Protein AF-A0A0D3QUM5-F1 (afdb_monomer_lite)

Radius of gyration: 21.59 Å; chains: 1; bounding box: 62×50×54 Å

Organism: Escherichia coli (NCBI:txid562)

Structure (mmCIF, N/CA/C/O backbone):
data_AF-A0A0D3QUM5-F1
#
_entry.id   AF-A0A0D3QUM5-F1
#
loop_
_atom_site.group_PDB
_atom_site.id
_atom_site.type_symbol
_atom_site.label_atom_id
_atom_site.label_alt_id
_atom_site.label_comp_id
_atom_site.label_asym_id
_atom_site.label_entity_id
_atom_site.label_seq_id
_atom_site.pdbx_PDB_ins_code
_atom_site.Cartn_x
_atom_site.Cartn_y
_atom_site.Cartn_z
_atom_site.occupancy
_atom_site.B_iso_or_equiv
_atom_site.auth_seq_id
_atom_site.auth_comp_id
_atom_site.auth_asym_id
_atom_site.auth_atom_id
_atom_site.pdbx_PDB_model_num
ATOM 1 N N . MET A 1 1 ? -16.267 -8.768 14.880 1.00 65.81 1 MET A N 1
ATOM 2 C CA . MET A 1 1 ? -15.631 -7.964 13.814 1.00 65.81 1 MET A CA 1
ATOM 3 C C . MET A 1 1 ? -14.414 -7.191 14.318 1.00 65.81 1 MET A C 1
ATOM 5 O O . MET A 1 1 ? -13.322 -7.645 14.028 1.00 65.81 1 MET A O 1
ATOM 9 N N . LEU A 1 2 ? -14.545 -6.128 15.133 1.00 63.00 2 LEU A N 1
ATOM 10 C CA . LEU A 1 2 ? -13.384 -5.372 15.668 1.00 63.00 2 LEU A CA 1
ATOM 11 C C . LEU A 1 2 ? -12.350 -6.259 16.388 1.00 63.00 2 LEU A C 1
ATOM 13 O O . LEU A 1 2 ? -11.157 -6.133 16.141 1.00 63.00 2 LEU A O 1
ATOM 17 N N . ILE A 1 3 ? -12.819 -7.199 17.215 1.00 65.69 3 ILE A N 1
ATOM 18 C CA . ILE A 1 3 ? -11.967 -8.170 17.924 1.00 65.69 3 ILE A CA 1
ATOM 19 C C . ILE A 1 3 ? -11.233 -9.095 16.940 1.00 65.69 3 ILE A C 1
ATOM 21 O O . ILE A 1 3 ? -10.047 -9.349 17.099 1.00 65.69 3 ILE A O 1
ATOM 25 N N . SER A 1 4 ? -11.917 -9.550 15.889 1.00 72.31 4 SER A N 1
ATOM 26 C CA . SER A 1 4 ? -11.343 -10.419 14.855 1.00 72.31 4 SER A CA 1
ATOM 27 C C . SER A 1 4 ? -10.245 -9.702 14.060 1.00 72.31 4 SER A C 1
ATOM 29 O O . SER A 1 4 ? -9.203 -10.284 13.796 1.00 72.31 4 SER A O 1
ATOM 31 N N . CYS A 1 5 ? -10.444 -8.421 13.734 1.00 77.44 5 CYS A N 1
ATOM 32 C CA . CYS A 1 5 ? -9.448 -7.612 13.018 1.00 77.44 5 CYS A CA 1
ATOM 33 C C . CYS A 1 5 ? -8.205 -7.392 13.867 1.00 77.44 5 CYS A C 1
ATOM 35 O O . CYS A 1 5 ? -7.093 -7.572 13.393 1.00 77.44 5 CYS A O 1
ATOM 37 N N . PHE A 1 6 ? -8.420 -7.039 15.133 1.00 82.94 6 PHE A N 1
ATOM 38 C CA . PHE A 1 6 ? -7.356 -6.856 16.106 1.00 82.94 6 PHE A CA 1
ATOM 39 C C . PHE A 1 6 ? -6.527 -8.134 16.286 1.00 82.94 6 PHE A C 1
ATOM 41 O O . PHE A 1 6 ? -5.301 -8.089 16.256 1.00 82.94 6 PHE A O 1
ATOM 48 N N . PHE A 1 7 ? -7.195 -9.284 16.396 1.00 86.75 7 PHE A N 1
ATOM 49 C CA . PHE A 1 7 ? -6.537 -10.583 16.485 1.00 86.75 7 PHE A CA 1
ATOM 50 C C . PHE A 1 7 ? -5.691 -10.894 15.242 1.00 86.75 7 PHE A C 1
ATOM 52 O O . PHE A 1 7 ? -4.518 -11.240 15.375 1.00 86.75 7 PHE A O 1
ATOM 59 N N . PHE A 1 8 ? -6.238 -10.704 14.035 1.00 89.56 8 PHE A N 1
ATOM 60 C CA . PHE A 1 8 ? -5.475 -10.904 12.800 1.00 89.56 8 PHE A CA 1
ATOM 61 C C . PHE A 1 8 ? -4.305 -9.926 12.664 1.00 89.56 8 PHE A C 1
ATOM 63 O O . PHE A 1 8 ? -3.237 -10.339 12.223 1.00 89.56 8 PHE A O 1
ATOM 70 N N . GLN A 1 9 ? -4.459 -8.670 13.093 1.00 90.50 9 GLN A N 1
ATOM 71 C CA . GLN A 1 9 ? -3.373 -7.688 13.086 1.00 90.50 9 GLN A CA 1
ATOM 72 C C . GLN A 1 9 ? -2.218 -8.117 14.000 1.00 90.50 9 GLN A C 1
ATOM 74 O O . GLN A 1 9 ? -1.059 -8.001 13.605 1.00 90.50 9 GLN A O 1
ATOM 79 N N . ILE A 1 10 ? -2.520 -8.646 15.193 1.00 90.38 10 ILE A N 1
ATOM 80 C CA . ILE A 1 10 ? -1.506 -9.186 16.111 1.00 90.38 10 ILE A CA 1
ATOM 81 C C . ILE A 1 10 ? -0.786 -10.370 15.476 1.00 90.38 10 ILE A C 1
ATOM 83 O O . ILE A 1 10 ? 0.440 -10.368 15.409 1.00 90.38 10 ILE A O 1
ATOM 87 N N . LEU A 1 11 ? -1.533 -11.368 14.998 1.00 91.94 11 LEU A N 1
ATOM 88 C CA . LEU A 1 11 ? -0.938 -12.566 14.407 1.00 91.94 11 LEU A CA 1
ATOM 89 C C . LEU A 1 11 ? -0.070 -12.230 13.194 1.00 91.94 11 LEU A C 1
ATOM 91 O O . LEU A 1 11 ? 1.033 -12.755 13.062 1.00 91.94 11 LEU A O 1
ATOM 95 N N . PHE A 1 12 ? -0.533 -11.315 12.345 1.00 90.62 12 PHE A N 1
ATOM 96 C CA . PHE A 1 12 ? 0.229 -10.849 11.197 1.00 90.62 12 PHE A CA 1
ATOM 97 C C . PHE A 1 12 ? 1.487 -10.083 11.622 1.00 90.62 12 PHE A C 1
ATOM 99 O O . PHE A 1 12 ? 2.557 -10.295 11.055 1.00 90.62 12 PHE A O 1
ATOM 106 N N . ALA A 1 13 ? 1.408 -9.231 12.648 1.00 88.81 13 ALA A N 1
ATOM 107 C CA . ALA A 1 13 ? 2.580 -8.542 13.184 1.00 88.81 13 ALA A CA 1
ATOM 108 C C . ALA A 1 13 ? 3.623 -9.534 13.726 1.00 88.81 13 ALA A C 1
ATOM 110 O O . ALA A 1 13 ? 4.792 -9.437 13.363 1.00 88.81 13 ALA A O 1
ATOM 111 N N . VAL A 1 14 ? 3.198 -10.519 14.525 1.00 88.94 14 VAL A N 1
ATOM 112 C CA . VAL A 1 14 ? 4.075 -11.569 15.073 1.00 88.94 14 VAL A CA 1
ATOM 113 C C . VAL A 1 14 ? 4.695 -12.409 13.956 1.00 88.94 14 VAL A C 1
ATOM 115 O O . VAL A 1 14 ? 5.900 -12.656 13.974 1.00 88.94 14 VAL A O 1
ATOM 118 N N . PHE A 1 15 ? 3.906 -12.807 12.954 1.00 89.19 15 PHE A N 1
ATOM 119 C CA . PHE A 1 15 ? 4.403 -13.554 11.800 1.00 89.19 15 PHE A CA 1
ATOM 120 C C . PHE A 1 15 ? 5.504 -12.784 11.064 1.00 89.19 15 PHE A C 1
ATOM 122 O O . PHE A 1 15 ? 6.583 -13.324 10.843 1.00 89.19 15 PHE A O 1
ATOM 129 N N . ASN A 1 16 ? 5.279 -11.513 10.728 1.00 86.00 16 ASN A N 1
ATOM 130 C CA . ASN A 1 16 ? 6.274 -10.738 9.983 1.00 86.00 16 ASN A CA 1
ATOM 131 C C . ASN A 1 16 ? 7.527 -10.426 10.814 1.00 86.00 16 ASN A C 1
ATOM 133 O O . ASN A 1 16 ? 8.624 -10.446 10.271 1.00 86.00 16 ASN A O 1
ATOM 137 N N . ILE A 1 17 ? 7.389 -10.179 12.124 1.00 82.88 17 ILE A N 1
ATOM 138 C CA . ILE A 1 17 ? 8.545 -9.964 13.013 1.00 82.88 17 ILE A CA 1
ATOM 139 C C . ILE A 1 17 ? 9.383 -11.242 13.135 1.00 82.88 17 ILE A C 1
ATOM 141 O O . ILE A 1 17 ? 10.604 -11.177 13.070 1.00 82.88 17 ILE A O 1
ATOM 145 N N . SER A 1 18 ? 8.740 -12.402 13.296 1.00 82.00 18 SER A N 1
ATOM 146 C CA . SER A 1 18 ? 9.446 -13.680 13.472 1.00 82.00 18 SER A CA 1
ATOM 147 C C . SER A 1 18 ? 10.102 -14.198 12.193 1.00 82.00 18 SER A C 1
ATOM 149 O O . SER A 1 18 ? 11.139 -14.846 12.262 1.00 82.00 18 SER A O 1
ATOM 151 N N . THR A 1 19 ? 9.509 -13.925 11.031 1.00 80.25 19 THR A N 1
ATOM 152 C CA . THR A 1 19 ? 9.982 -14.457 9.742 1.00 80.25 19 THR A CA 1
ATOM 153 C C . THR A 1 19 ? 10.773 -13.456 8.906 1.00 80.25 19 THR A C 1
ATOM 155 O O . THR A 1 19 ? 11.306 -13.837 7.868 1.00 80.25 19 THR A O 1
ATOM 158 N N . GLY A 1 20 ? 10.774 -12.171 9.277 1.00 74.31 20 GLY A N 1
ATOM 159 C CA . GLY A 1 20 ? 11.289 -11.083 8.437 1.00 74.31 20 GLY A CA 1
ATOM 160 C C . GLY A 1 20 ? 10.492 -10.856 7.144 1.00 74.31 20 GLY A C 1
ATOM 161 O O . GLY A 1 20 ? 10.876 -10.032 6.319 1.00 74.31 20 GLY A O 1
ATOM 162 N N . SER A 1 21 ? 9.381 -11.575 6.937 1.00 79.12 21 SER A N 1
ATOM 163 C CA . SER A 1 21 ? 8.608 -11.502 5.695 1.00 79.12 21 SER A CA 1
ATOM 164 C C . SER A 1 21 ? 7.885 -10.160 5.554 1.00 79.12 21 SER A C 1
ATOM 166 O O . SER A 1 21 ? 7.537 -9.504 6.537 1.00 79.12 21 SER A O 1
ATOM 168 N N . ASN A 1 22 ? 7.641 -9.748 4.306 1.00 77.25 22 ASN A N 1
ATOM 169 C CA . ASN A 1 22 ? 7.010 -8.470 3.956 1.00 77.25 22 ASN A CA 1
ATOM 170 C C . ASN A 1 22 ? 7.742 -7.228 4.502 1.00 77.25 22 ASN A C 1
ATOM 172 O O . ASN A 1 22 ? 7.148 -6.147 4.549 1.00 77.25 22 ASN A O 1
ATOM 176 N N . ALA A 1 23 ? 9.006 -7.347 4.918 1.00 75.75 23 ALA A N 1
ATOM 177 C CA . ALA A 1 23 ? 9.832 -6.197 5.244 1.00 75.75 23 ALA A CA 1
ATOM 178 C C . ALA A 1 23 ? 10.276 -5.490 3.954 1.00 75.75 23 ALA A C 1
ATOM 180 O O . ALA A 1 23 ? 10.623 -6.117 2.953 1.00 75.75 23 ALA A O 1
ATOM 181 N N . ALA A 1 24 ? 10.228 -4.161 3.961 1.00 69.75 24 ALA A N 1
ATOM 182 C CA . ALA A 1 24 ? 10.612 -3.363 2.808 1.00 69.75 24 ALA A CA 1
ATOM 183 C C . ALA A 1 24 ? 12.098 -3.578 2.469 1.00 69.75 24 ALA A C 1
ATOM 185 O O . ALA A 1 24 ? 12.960 -3.415 3.336 1.00 69.75 24 ALA A O 1
ATOM 186 N N . GLY A 1 25 ? 12.382 -3.871 1.197 1.00 62.47 25 GLY A N 1
ATOM 187 C CA . GLY A 1 25 ? 13.743 -4.105 0.709 1.00 62.47 25 GLY A CA 1
ATOM 188 C C . GLY A 1 25 ? 14.329 -5.452 1.126 1.00 62.47 25 GLY A C 1
ATOM 189 O O . GLY A 1 25 ? 15.530 -5.533 1.316 1.00 62.47 25 GLY A O 1
ATOM 190 N N . THR A 1 26 ? 13.499 -6.478 1.332 1.00 62.91 26 THR A N 1
ATOM 191 C CA . THR A 1 26 ? 13.975 -7.838 1.615 1.00 62.91 26 THR A CA 1
ATOM 192 C C . THR A 1 26 ? 13.381 -8.823 0.618 1.00 62.91 26 THR A C 1
ATOM 194 O O . THR A 1 26 ? 12.179 -8.779 0.352 1.00 62.91 26 THR A O 1
ATOM 197 N N . ASP A 1 27 ? 14.213 -9.744 0.133 1.00 55.97 27 ASP A N 1
ATOM 198 C CA . ASP A 1 27 ? 13.791 -10.889 -0.685 1.00 55.97 27 ASP A CA 1
ATOM 199 C C . ASP A 1 27 ? 13.541 -12.146 0.164 1.00 55.97 27 ASP A C 1
ATOM 201 O O . ASP A 1 27 ? 13.319 -13.238 -0.362 1.00 55.97 27 ASP A O 1
ATOM 205 N N . PHE A 1 28 ? 13.550 -12.010 1.498 1.00 54.12 28 PHE A N 1
ATOM 206 C CA . PHE A 1 28 ? 13.280 -13.109 2.419 1.00 54.12 28 PHE A CA 1
ATOM 207 C C . PHE A 1 28 ? 11.848 -13.613 2.251 1.00 54.12 28 PHE A C 1
ATOM 209 O O . PHE A 1 28 ? 10.868 -13.047 2.742 1.00 54.12 28 PHE A O 1
ATOM 216 N N . GLN A 1 29 ? 11.746 -14.733 1.550 1.00 58.97 29 GLN A N 1
ATOM 217 C CA . GLN A 1 29 ? 10.508 -15.438 1.303 1.00 58.97 29 GLN A CA 1
ATOM 218 C C . GLN A 1 29 ? 10.493 -16.714 2.134 1.00 58.97 29 GLN A C 1
ATOM 220 O O . GLN A 1 29 ? 11.030 -17.742 1.731 1.00 58.97 29 GLN A O 1
ATOM 225 N N . THR A 1 30 ? 9.840 -16.674 3.297 1.00 60.31 30 THR A N 1
ATOM 226 C CA . THR A 1 30 ? 9.517 -17.923 3.993 1.00 60.31 30 THR A CA 1
ATOM 227 C C . THR A 1 30 ? 8.521 -18.729 3.154 1.00 60.31 30 THR A C 1
ATOM 229 O O . THR A 1 30 ? 7.548 -18.194 2.615 1.00 60.31 30 THR A O 1
ATOM 232 N N . GLY A 1 31 ? 8.791 -20.020 2.966 1.00 64.75 31 GLY A N 1
ATOM 233 C CA . GLY A 1 31 ? 7.850 -20.960 2.356 1.00 64.75 31 GLY A CA 1
ATOM 234 C C . GLY A 1 31 ? 6.813 -21.451 3.371 1.00 64.75 31 GLY A C 1
ATOM 235 O O . GLY A 1 31 ? 7.029 -21.367 4.578 1.00 64.75 31 GLY A O 1
ATOM 236 N N . GLY A 1 32 ? 5.689 -21.988 2.891 1.00 74.38 32 GLY A N 1
ATOM 237 C CA . GLY A 1 32 ? 4.752 -22.752 3.723 1.00 74.38 32 GLY A CA 1
ATOM 238 C C . GLY A 1 32 ? 3.304 -22.259 3.725 1.00 74.38 32 GLY A C 1
ATOM 239 O O . GLY A 1 32 ? 2.974 -21.156 3.289 1.00 74.38 32 GLY A O 1
ATOM 240 N N . VAL A 1 33 ? 2.425 -23.110 4.257 1.00 77.31 33 VAL A N 1
ATOM 241 C CA . VAL A 1 33 ? 0.961 -22.930 4.246 1.00 77.31 33 VAL A CA 1
ATOM 242 C C . VAL A 1 33 ? 0.522 -21.666 4.994 1.00 77.31 33 VAL A C 1
ATOM 244 O O . VAL A 1 33 ? -0.405 -20.982 4.569 1.00 77.31 33 VAL A O 1
ATOM 247 N N . ILE A 1 34 ? 1.225 -21.299 6.070 1.00 81.06 34 ILE A N 1
ATOM 248 C CA . ILE A 1 34 ? 0.913 -20.094 6.856 1.00 81.06 34 ILE A CA 1
ATOM 249 C C . ILE A 1 34 ? 1.092 -18.821 6.015 1.00 81.06 34 ILE A C 1
ATOM 251 O O . ILE A 1 34 ? 0.310 -17.884 6.152 1.00 81.06 34 ILE A O 1
ATOM 255 N N . ARG A 1 35 ? 2.061 -18.778 5.094 1.00 79.88 35 ARG A N 1
ATOM 256 C CA . ARG A 1 35 ? 2.229 -17.626 4.197 1.00 79.88 35 ARG A CA 1
ATOM 257 C C . ARG A 1 35 ? 1.070 -17.498 3.210 1.00 79.88 35 ARG A C 1
ATOM 259 O O . ARG A 1 35 ? 0.650 -16.379 2.932 1.00 79.88 35 ARG A O 1
ATOM 266 N N . LEU A 1 36 ? 0.530 -18.616 2.720 1.00 80.38 36 LEU A N 1
ATOM 267 C CA . LEU A 1 36 ? -0.642 -18.603 1.837 1.00 80.38 36 LEU A CA 1
ATOM 268 C C . LEU A 1 36 ? -1.857 -17.976 2.532 1.00 80.38 36 LEU A C 1
ATOM 270 O O . LEU A 1 36 ? -2.591 -17.219 1.906 1.00 80.38 36 LEU A O 1
ATOM 274 N N . LEU A 1 37 ? -2.034 -18.204 3.838 1.00 85.56 37 LEU A N 1
ATOM 275 C CA . LEU A 1 37 ? -3.086 -17.530 4.606 1.00 85.56 37 LEU A CA 1
ATOM 276 C C . LEU A 1 37 ? -2.950 -16.001 4.523 1.00 85.56 37 LEU A C 1
ATOM 278 O O . LEU A 1 37 ? -3.918 -15.314 4.207 1.00 85.56 37 LEU A O 1
ATOM 282 N N . TRP A 1 38 ? -1.749 -15.472 4.773 1.00 86.69 38 TRP A N 1
ATOM 283 C CA . TRP A 1 38 ? -1.486 -14.027 4.745 1.00 86.69 38 TRP A CA 1
ATOM 284 C C . TRP A 1 38 ? -1.514 -13.425 3.339 1.00 86.69 38 TRP A C 1
ATOM 286 O O . TRP A 1 38 ? -1.771 -12.235 3.188 1.00 86.69 38 TRP A O 1
ATOM 296 N N . LEU A 1 39 ? -1.295 -14.247 2.315 1.00 82.44 39 LEU A N 1
ATOM 297 C CA . LEU A 1 39 ? -1.452 -13.864 0.917 1.00 82.44 39 LEU A CA 1
ATOM 298 C C . LEU A 1 39 ? -2.922 -13.603 0.569 1.00 82.44 39 LEU A C 1
ATOM 300 O O . LEU A 1 39 ? -3.234 -12.598 -0.065 1.00 82.44 39 LEU A O 1
ATOM 304 N N . PHE A 1 40 ? -3.832 -14.477 1.011 1.00 82.69 40 PHE A N 1
ATOM 305 C CA . PHE A 1 40 ? -5.271 -14.334 0.755 1.00 82.69 40 PHE A CA 1
ATOM 306 C C . PHE A 1 40 ? -5.976 -13.375 1.723 1.00 82.69 40 PHE A C 1
ATOM 308 O O . PHE A 1 40 ? -7.029 -12.820 1.389 1.00 82.69 40 PHE A O 1
ATOM 315 N N . LEU A 1 41 ? -5.388 -13.139 2.898 1.00 89.44 41 LEU A N 1
ATOM 316 C CA . LEU A 1 41 ? -5.887 -12.225 3.917 1.00 89.44 41 LEU A CA 1
ATOM 317 C C . LEU A 1 41 ? -5.020 -10.952 3.971 1.00 89.44 41 LEU A C 1
ATOM 319 O O . LEU A 1 41 ? -4.087 -10.889 4.771 1.00 89.44 41 LEU A O 1
ATOM 323 N N . PRO A 1 42 ? -5.326 -9.911 3.173 1.00 90.62 42 PRO A N 1
ATOM 324 C CA . PRO A 1 42 ? -4.550 -8.672 3.136 1.00 90.62 42 PRO A CA 1
ATOM 325 C C . PRO A 1 42 ? -4.826 -7.811 4.379 1.00 90.62 42 PRO A C 1
ATOM 327 O O . PRO A 1 42 ? -5.586 -6.842 4.340 1.00 90.62 42 PRO A O 1
ATOM 330 N N . VAL A 1 43 ? -4.220 -8.195 5.505 1.00 92.06 43 VAL A N 1
ATOM 331 C CA . VAL A 1 43 ? -4.509 -7.670 6.852 1.00 92.06 43 VAL A CA 1
ATOM 332 C C . VAL A 1 43 ? -4.391 -6.145 6.932 1.00 92.06 43 VAL A C 1
ATOM 334 O O . VAL A 1 43 ? -5.267 -5.497 7.500 1.00 92.06 43 VAL A O 1
ATOM 337 N N . ASP A 1 44 ? -3.375 -5.559 6.298 1.00 91.69 44 ASP A N 1
ATOM 338 C CA . ASP A 1 44 ? -3.153 -4.108 6.318 1.00 91.69 44 ASP A CA 1
ATOM 339 C C . ASP A 1 44 ? -4.277 -3.323 5.622 1.00 91.69 44 ASP A C 1
ATOM 341 O O . ASP A 1 44 ? -4.763 -2.320 6.140 1.00 91.69 44 ASP A O 1
ATOM 345 N N . TYR A 1 45 ? -4.741 -3.790 4.462 1.00 92.88 45 TYR A N 1
ATOM 346 C CA . TYR A 1 45 ? -5.836 -3.145 3.727 1.00 92.88 45 TYR A CA 1
ATOM 347 C C . TYR A 1 45 ? -7.187 -3.400 4.378 1.00 92.88 45 TYR A C 1
ATOM 349 O O . TYR A 1 45 ? -8.031 -2.503 4.437 1.00 92.88 45 TYR A O 1
ATOM 357 N N . LEU A 1 46 ? -7.364 -4.596 4.939 1.00 92.56 46 LEU A N 1
ATOM 358 C CA . LEU A 1 46 ? -8.496 -4.896 5.798 1.00 92.56 46 LEU A CA 1
ATOM 359 C C . LEU A 1 46 ? -8.556 -3.903 6.961 1.00 92.56 46 LEU A C 1
ATOM 361 O O . LEU A 1 46 ? -9.622 -3.341 7.196 1.00 92.56 46 LEU A O 1
ATOM 365 N N . PHE A 1 47 ? -7.437 -3.609 7.635 1.00 92.69 47 PHE A N 1
ATOM 366 C CA . PHE A 1 47 ? -7.394 -2.592 8.688 1.00 92.69 47 PHE A CA 1
ATOM 367 C C . PHE A 1 47 ? -7.969 -1.245 8.221 1.00 92.69 47 PHE A C 1
ATOM 369 O O . PHE A 1 47 ? -8.832 -0.710 8.915 1.00 92.69 47 PHE A O 1
ATOM 376 N N . TYR A 1 48 ? -7.589 -0.724 7.046 1.00 91.94 48 TYR A N 1
ATOM 377 C CA . TYR A 1 48 ? -8.163 0.532 6.534 1.00 91.94 48 TYR A CA 1
ATOM 378 C C . TYR A 1 48 ? -9.667 0.438 6.278 1.00 91.94 48 TYR A C 1
ATOM 380 O O . TYR A 1 48 ? -10.413 1.340 6.661 1.00 91.94 48 TYR A O 1
ATOM 388 N N . ILE A 1 49 ? -10.129 -0.654 5.665 1.00 92.25 49 ILE A N 1
ATOM 389 C CA . ILE A 1 49 ? -11.559 -0.882 5.417 1.00 92.25 49 ILE A CA 1
ATOM 390 C C . ILE A 1 49 ? -12.321 -0.868 6.750 1.00 92.25 49 ILE A C 1
ATOM 392 O O . ILE A 1 49 ? -13.303 -0.140 6.913 1.00 92.25 49 ILE A O 1
ATOM 396 N N . TYR A 1 50 ? -11.826 -1.612 7.740 1.00 87.88 50 TYR A N 1
ATOM 397 C CA . TYR A 1 50 ? -12.402 -1.673 9.080 1.00 87.88 50 TYR A CA 1
ATOM 398 C C . TYR A 1 50 ? -12.374 -0.329 9.800 1.00 87.88 50 TYR A C 1
ATOM 400 O O . TYR A 1 50 ? -13.349 0.026 10.466 1.00 87.88 50 TYR A O 1
ATOM 408 N N . TYR A 1 51 ? -11.283 0.417 9.659 1.00 87.69 51 TYR A N 1
ATOM 409 C CA . TYR A 1 51 ? -11.129 1.750 10.217 1.00 87.69 51 TYR A CA 1
ATOM 410 C C . TYR A 1 51 ? -12.230 2.680 9.693 1.00 87.69 51 TYR A C 1
ATOM 412 O O . TYR A 1 51 ? -12.991 3.252 10.470 1.00 87.69 51 TYR A O 1
ATOM 420 N N . PHE A 1 52 ? -12.408 2.752 8.373 1.00 88.06 52 PHE A N 1
ATOM 421 C CA . PHE A 1 52 ? -13.399 3.633 7.749 1.00 88.06 52 PHE A CA 1
ATOM 422 C C . PHE A 1 52 ? -14.850 3.233 8.046 1.00 88.06 52 PHE A C 1
ATOM 424 O O . PHE A 1 52 ? -15.692 4.100 8.288 1.00 88.06 52 PHE A O 1
ATOM 431 N N . VAL A 1 53 ? -15.151 1.932 8.074 1.00 85.62 53 VAL A N 1
ATOM 432 C CA . VAL A 1 53 ? -16.498 1.432 8.399 1.00 85.62 53 VAL A CA 1
ATOM 433 C C . VAL A 1 53 ? -16.814 1.603 9.892 1.00 85.62 53 VAL A C 1
ATOM 435 O O . VAL A 1 53 ? -17.945 1.919 10.263 1.00 85.62 53 VAL A O 1
ATOM 438 N N . GLY A 1 54 ? -15.827 1.401 10.769 1.00 77.12 54 GLY A N 1
ATOM 439 C CA . GLY A 1 54 ? -15.999 1.355 12.223 1.00 77.12 54 GLY A CA 1
ATOM 440 C C . GLY A 1 54 ? -15.884 2.693 12.961 1.00 77.12 54 GLY A C 1
ATOM 441 O O . GLY A 1 54 ? -16.278 2.752 14.125 1.00 77.12 54 GLY A O 1
ATOM 442 N N . ARG A 1 55 ? -15.385 3.751 12.307 1.00 74.19 55 ARG A N 1
ATOM 443 C CA . ARG A 1 55 ? -14.970 5.032 12.918 1.00 74.19 55 ARG A CA 1
ATOM 444 C C . ARG A 1 55 ? -15.996 5.717 13.831 1.00 74.19 55 ARG A C 1
ATOM 446 O O . ARG A 1 55 ? -15.615 6.341 14.814 1.00 74.19 55 ARG A O 1
ATOM 453 N N . GLU A 1 56 ? -17.286 5.648 13.507 1.00 66.88 56 GLU A N 1
ATOM 454 C CA . GLU A 1 56 ? -18.341 6.374 14.245 1.00 66.88 56 GLU A CA 1
ATOM 455 C C . GLU A 1 56 ? -18.842 5.656 15.499 1.00 66.88 56 GLU A C 1
ATOM 457 O O . GLU A 1 56 ? -19.472 6.273 16.361 1.00 66.88 56 GLU A O 1
ATOM 462 N N . LYS A 1 57 ? -18.558 4.359 15.645 1.00 62.88 57 LYS A N 1
ATOM 463 C CA . LYS A 1 57 ? -18.861 3.660 16.895 1.00 62.88 57 LYS A CA 1
ATOM 464 C C . LYS A 1 57 ? -17.871 4.180 17.937 1.00 62.88 57 LYS A C 1
ATOM 466 O O . LYS A 1 57 ? -16.677 4.175 17.655 1.00 62.88 57 LYS A O 1
ATOM 471 N N . LYS A 1 58 ? -18.365 4.653 19.100 1.00 53.03 58 LYS A N 1
ATOM 472 C CA . LYS A 1 58 ? -17.561 5.180 20.232 1.00 53.03 58 LYS A CA 1
ATOM 473 C C . LYS A 1 58 ? -16.181 4.526 20.245 1.00 53.03 58 LYS A C 1
ATOM 475 O O . LYS A 1 58 ? -16.127 3.300 20.345 1.00 53.03 58 LYS A O 1
ATOM 480 N N . VAL A 1 59 ? -15.118 5.333 20.127 1.00 61.53 59 VAL A N 1
ATOM 481 C CA . VAL A 1 59 ? -13.717 4.883 20.074 1.00 61.53 59 VAL A CA 1
ATOM 482 C C . VAL A 1 59 ? -13.454 3.965 21.263 1.00 61.53 59 VAL A C 1
ATOM 484 O O . VAL A 1 59 ? -13.184 4.404 22.379 1.00 61.53 59 VAL A O 1
ATOM 487 N N . SER A 1 60 ? -13.625 2.667 21.041 1.00 69.06 60 SER A N 1
ATOM 488 C CA . SER A 1 60 ? -13.388 1.664 22.064 1.00 69.06 60 SER A CA 1
ATOM 489 C C . SER A 1 60 ? -11.882 1.554 22.268 1.00 69.06 60 SER A C 1
ATOM 491 O O . SER A 1 60 ? -11.106 1.763 21.333 1.00 69.06 60 SER A O 1
ATOM 493 N N . LYS A 1 61 ? -11.447 1.184 23.475 1.00 78.81 61 LYS A N 1
ATOM 494 C CA . LYS A 1 61 ? -10.021 0.943 23.758 1.00 78.81 61 LYS A CA 1
ATOM 495 C C . LYS A 1 61 ? -9.395 -0.041 22.753 1.00 78.81 61 LYS A C 1
ATOM 497 O O . LYS A 1 61 ? -8.245 0.126 22.370 1.00 78.81 61 LYS A O 1
ATOM 502 N N . ILE A 1 62 ? -10.184 -1.002 22.262 1.00 77.50 62 ILE A N 1
ATOM 503 C CA . ILE A 1 62 ? -9.789 -1.988 21.245 1.00 77.50 62 ILE A CA 1
ATOM 504 C C . ILE A 1 62 ? -9.521 -1.329 19.884 1.00 77.50 62 ILE A C 1
ATOM 506 O O . ILE A 1 62 ? -8.575 -1.703 19.200 1.00 77.50 62 ILE A O 1
ATOM 510 N N . TYR A 1 63 ? -10.317 -0.329 19.491 1.00 79.69 63 TYR A N 1
ATOM 511 C CA . TYR A 1 63 ? -10.105 0.406 18.241 1.00 79.69 63 TYR A CA 1
ATOM 512 C C . TYR A 1 63 ? -8.763 1.146 18.254 1.00 79.69 63 TYR A C 1
ATOM 514 O O . TYR A 1 63 ? -7.987 1.032 17.310 1.00 79.69 63 TYR A O 1
ATOM 522 N N . LEU A 1 64 ? -8.463 1.845 19.356 1.00 81.69 64 LEU A N 1
ATOM 523 C CA . LEU A 1 64 ? -7.180 2.528 19.533 1.00 81.69 64 LEU A CA 1
ATOM 524 C C . LEU A 1 64 ? -6.014 1.533 19.567 1.00 81.69 64 LEU A C 1
ATOM 526 O O . LEU A 1 64 ? -5.008 1.752 18.900 1.00 81.69 64 LEU A O 1
ATOM 530 N N . ALA A 1 65 ? -6.168 0.420 20.290 1.00 85.06 65 ALA A N 1
ATOM 531 C CA . ALA A 1 65 ? -5.161 -0.635 20.329 1.00 85.06 65 ALA A CA 1
ATOM 532 C C . ALA A 1 65 ? -4.866 -1.187 18.925 1.00 85.06 65 ALA A C 1
ATOM 534 O O . ALA A 1 65 ? -3.706 -1.380 18.580 1.00 85.06 65 ALA A O 1
ATOM 535 N N . ASN A 1 66 ? -5.887 -1.367 18.082 1.00 86.56 66 ASN A N 1
ATOM 536 C CA . ASN A 1 66 ? -5.696 -1.832 16.709 1.00 86.56 66 ASN A CA 1
ATOM 537 C C . ASN A 1 66 ? -4.876 -0.845 15.863 1.00 86.56 66 ASN A C 1
ATOM 539 O O . ASN A 1 66 ? -3.978 -1.261 15.138 1.00 86.56 66 ASN A O 1
ATOM 543 N N . VAL A 1 67 ? -5.132 0.462 15.999 1.00 87.75 67 VAL A N 1
ATOM 544 C CA . VAL A 1 67 ? -4.336 1.509 15.331 1.00 87.75 67 VAL A CA 1
ATOM 545 C C . VAL A 1 67 ? -2.879 1.474 15.797 1.00 87.75 67 VAL A C 1
ATOM 547 O O . VAL A 1 67 ? -1.972 1.542 14.972 1.00 87.75 67 VAL A O 1
ATOM 550 N N . VAL A 1 68 ? -2.641 1.333 17.104 1.00 88.25 68 VAL A N 1
ATOM 551 C CA . VAL A 1 68 ? -1.281 1.259 17.661 1.00 88.25 68 VAL A CA 1
ATOM 552 C C . VAL A 1 68 ? -0.534 0.044 17.112 1.00 88.25 68 VAL A C 1
ATOM 554 O O . VAL A 1 68 ? 0.585 0.189 16.627 1.00 88.25 68 VAL A O 1
ATOM 557 N N . ILE A 1 69 ? -1.153 -1.139 17.121 1.00 89.69 69 ILE A N 1
ATOM 558 C CA . ILE A 1 69 ? -0.523 -2.363 16.603 1.00 89.69 69 ILE A CA 1
ATOM 559 C C . ILE A 1 69 ? -0.274 -2.261 15.097 1.00 89.69 69 ILE A C 1
ATOM 561 O O . ILE A 1 69 ? 0.787 -2.672 14.632 1.00 89.69 69 ILE A O 1
ATOM 565 N N . PHE A 1 70 ? -1.200 -1.672 14.337 1.00 90.31 70 PHE A N 1
ATOM 566 C CA . PHE A 1 70 ? -0.998 -1.395 12.917 1.00 90.31 70 PHE A CA 1
ATOM 567 C C . PHE A 1 70 ? 0.239 -0.516 12.677 1.00 90.31 70 PHE A C 1
ATOM 569 O O . PHE A 1 70 ? 1.105 -0.881 11.883 1.00 90.31 70 PHE A O 1
ATOM 576 N N . ILE A 1 71 ? 0.372 0.600 13.404 1.00 88.19 71 ILE A N 1
ATOM 577 C CA . ILE A 1 71 ? 1.527 1.504 13.281 1.00 88.19 71 ILE A CA 1
ATOM 578 C C . ILE A 1 71 ? 2.827 0.784 13.654 1.00 88.19 71 ILE A C 1
ATOM 580 O O . ILE A 1 71 ? 3.801 0.876 12.910 1.00 88.19 71 ILE A O 1
ATOM 584 N N . LEU A 1 72 ? 2.844 0.032 14.759 1.00 85.31 72 LEU A N 1
ATOM 585 C CA . LEU A 1 72 ? 4.024 -0.727 15.188 1.00 85.31 72 LEU A CA 1
ATOM 586 C C . LEU A 1 72 ? 4.414 -1.810 14.171 1.00 85.31 72 LEU A C 1
ATOM 588 O O . LEU A 1 72 ? 5.592 -1.965 13.863 1.00 85.31 72 LEU A O 1
ATOM 592 N N . SER A 1 73 ? 3.433 -2.512 13.599 1.00 88.62 73 SER A N 1
ATOM 593 C CA . SER A 1 73 ? 3.649 -3.512 12.546 1.00 88.62 73 SER A CA 1
ATOM 594 C C . SER A 1 73 ? 4.181 -2.896 11.248 1.00 88.62 73 SER A C 1
ATOM 596 O O . SER A 1 73 ? 5.023 -3.490 10.573 1.00 88.62 73 SER A O 1
ATOM 598 N N . MET A 1 74 ? 3.702 -1.707 10.873 1.00 86.62 74 MET A N 1
ATOM 599 C CA . MET A 1 74 ? 4.211 -0.971 9.712 1.00 86.62 74 MET A CA 1
ATOM 600 C C . MET A 1 74 ? 5.618 -0.426 9.958 1.00 86.62 74 MET A C 1
ATOM 602 O O . MET A 1 74 ? 6.441 -0.420 9.042 1.00 86.62 74 MET A O 1
ATOM 606 N N . LEU A 1 75 ? 5.906 0.018 11.184 1.00 82.38 75 LEU A N 1
ATOM 607 C CA . LEU A 1 75 ? 7.228 0.482 11.588 1.00 82.38 75 LEU A CA 1
ATOM 608 C C . LEU A 1 75 ? 8.248 -0.659 11.520 1.00 82.38 75 LEU A C 1
ATOM 610 O O . LEU A 1 75 ? 9.271 -0.492 10.858 1.00 82.38 75 LEU A O 1
ATOM 614 N N . SER A 1 76 ? 7.944 -1.819 12.115 1.00 79.12 76 SER A N 1
ATOM 615 C CA . SER A 1 76 ? 8.857 -2.971 12.134 1.00 79.12 76 SER A CA 1
ATOM 616 C C . SER A 1 76 ? 9.174 -3.500 10.734 1.00 79.12 76 SER A C 1
ATOM 618 O O . SER A 1 76 ? 10.314 -3.847 10.446 1.00 79.12 76 SER A O 1
ATOM 620 N N . ARG A 1 77 ? 8.193 -3.488 9.822 1.00 80.00 77 ARG A N 1
ATOM 621 C CA . ARG A 1 77 ? 8.391 -3.883 8.418 1.00 80.00 77 ARG A CA 1
ATOM 622 C C . ARG A 1 77 ? 8.920 -2.763 7.527 1.00 80.00 77 ARG A C 1
ATOM 624 O O . ARG A 1 77 ? 9.208 -2.991 6.355 1.00 80.00 77 ARG A O 1
ATOM 631 N N . GLY A 1 78 ? 9.034 -1.537 8.032 1.00 75.25 78 GLY A N 1
ATOM 632 C CA . GLY A 1 78 ? 9.579 -0.432 7.256 1.00 75.25 78 GLY A CA 1
ATOM 633 C C . GLY A 1 78 ? 8.626 0.200 6.230 1.00 75.25 78 GLY A C 1
ATOM 634 O O . GLY A 1 78 ? 9.077 0.945 5.352 1.00 75.25 78 GLY A O 1
ATOM 635 N N . TRP A 1 79 ? 7.320 -0.008 6.375 1.00 79.44 79 TRP A N 1
ATOM 636 C CA . TRP A 1 79 ? 6.251 0.489 5.500 1.00 79.44 79 TRP A CA 1
ATOM 637 C C . TRP A 1 79 ? 5.539 1.738 6.049 1.00 79.44 79 TRP A C 1
ATOM 639 O O . TRP A 1 79 ? 4.353 1.953 5.811 1.00 79.44 79 TRP A O 1
ATOM 649 N N . LEU A 1 80 ? 6.265 2.621 6.750 1.00 76.88 80 LEU A N 1
ATOM 650 C CA . LEU A 1 80 ? 5.691 3.842 7.348 1.00 76.88 80 LEU A CA 1
ATOM 651 C C . LEU A 1 80 ? 4.914 4.743 6.370 1.00 76.88 80 LEU A C 1
ATOM 653 O O . LEU A 1 80 ? 4.021 5.459 6.810 1.00 76.88 80 LEU A O 1
ATOM 657 N N . GLY A 1 81 ? 5.192 4.690 5.062 1.00 77.56 81 GLY A N 1
ATOM 658 C CA . GLY A 1 81 ? 4.422 5.441 4.062 1.00 77.56 81 GLY A CA 1
ATOM 659 C C . GLY A 1 81 ? 2.920 5.141 4.121 1.00 77.56 81 GLY A C 1
ATOM 660 O O . GLY A 1 81 ? 2.109 6.054 4.024 1.00 77.56 81 GLY A O 1
ATOM 661 N N . TRP A 1 82 ? 2.536 3.896 4.414 1.00 83.00 82 TRP A N 1
ATOM 662 C CA . TRP A 1 82 ? 1.129 3.534 4.577 1.00 83.00 82 TRP A CA 1
ATOM 663 C C . TRP A 1 82 ? 0.509 4.195 5.818 1.00 83.00 82 TRP A C 1
ATOM 665 O O . TRP A 1 82 ? -0.614 4.694 5.761 1.00 83.00 82 TRP A O 1
ATOM 675 N N . THR A 1 83 ? 1.246 4.368 6.918 1.00 84.62 83 THR A N 1
ATOM 676 C CA . THR A 1 83 ? 0.721 5.116 8.081 1.00 84.62 83 THR A CA 1
ATOM 677 C C . THR A 1 83 ? 0.378 6.576 7.748 1.00 84.62 83 THR A C 1
ATOM 679 O O . THR A 1 83 ? -0.555 7.131 8.328 1.00 84.62 83 THR A O 1
ATOM 682 N N . LEU A 1 84 ? 1.038 7.175 6.747 1.00 81.94 84 LEU A N 1
ATOM 683 C CA . LEU A 1 84 ? 0.684 8.506 6.244 1.00 81.94 84 LEU A CA 1
ATOM 684 C C . LEU A 1 84 ? -0.661 8.517 5.510 1.00 81.94 84 LEU A C 1
ATOM 686 O O . LEU A 1 84 ? -1.352 9.527 5.557 1.00 81.94 84 LEU A O 1
ATOM 690 N N . VAL A 1 85 ? -1.081 7.404 4.901 1.00 85.31 85 VAL A N 1
ATOM 691 C CA . VAL A 1 85 ? -2.423 7.272 4.304 1.00 85.31 85 VAL A CA 1
ATOM 692 C C . VAL A 1 85 ? -3.502 7.371 5.379 1.00 85.31 85 VAL A C 1
ATOM 694 O O . VAL A 1 85 ? -4.523 8.023 5.173 1.00 85.31 85 VAL A O 1
ATOM 697 N N . LEU A 1 86 ? -3.258 6.789 6.559 1.00 86.44 86 LEU A N 1
ATOM 698 C CA . LEU A 1 86 ? -4.162 6.918 7.705 1.00 86.44 86 LEU A CA 1
ATOM 699 C C . LEU A 1 86 ? -4.223 8.368 8.206 1.00 86.44 86 LEU A C 1
ATOM 701 O O . LEU A 1 86 ? -5.305 8.884 8.480 1.00 86.44 86 LEU A O 1
ATOM 705 N N . LEU A 1 87 ? -3.069 9.037 8.290 1.00 83.50 87 LEU A N 1
ATOM 706 C CA . LEU A 1 87 ? -2.999 10.452 8.657 1.00 83.50 87 LEU A CA 1
ATOM 707 C C . LEU A 1 87 ? -3.736 11.331 7.638 1.00 83.50 87 LEU A C 1
ATOM 709 O O . LEU A 1 87 ? -4.525 12.188 8.027 1.00 83.50 87 LEU A O 1
ATOM 713 N N . TYR A 1 88 ? -3.515 11.098 6.344 1.00 84.00 88 TYR A N 1
ATOM 714 C CA . TYR A 1 88 ? -4.175 11.809 5.253 1.00 84.00 88 TYR A CA 1
ATOM 715 C C . TYR A 1 88 ? -5.695 11.634 5.312 1.00 84.00 88 TYR A C 1
ATOM 717 O O . TYR A 1 88 ? -6.429 12.619 5.282 1.00 84.00 88 TYR A O 1
ATOM 725 N N . ALA A 1 89 ? -6.169 10.403 5.508 1.00 84.31 89 ALA A N 1
ATOM 726 C CA . ALA A 1 89 ? -7.581 10.114 5.726 1.00 84.31 89 ALA A CA 1
ATOM 727 C C . ALA A 1 89 ? -8.172 10.911 6.902 1.00 84.31 89 ALA A C 1
ATOM 729 O O . ALA A 1 89 ? -9.239 11.516 6.773 1.00 84.31 89 ALA A O 1
ATOM 730 N N . GLU A 1 90 ? -7.482 10.957 8.045 1.00 82.94 90 GLU A N 1
ATOM 731 C CA . GLU A 1 90 ? -7.932 11.737 9.201 1.00 82.94 90 GLU A CA 1
ATOM 732 C C . GLU A 1 90 ? -7.936 13.244 8.943 1.00 82.94 90 GLU A C 1
ATOM 734 O O . GLU A 1 90 ? -8.863 13.928 9.385 1.00 82.94 90 GLU A O 1
ATOM 739 N N . LEU A 1 91 ? -6.965 13.764 8.188 1.00 81.44 91 LEU A N 1
ATOM 740 C CA . LEU A 1 91 ? -6.966 15.159 7.752 1.00 81.44 91 LEU A CA 1
ATOM 741 C C . LEU A 1 91 ? -8.179 15.454 6.864 1.00 81.44 91 LEU A C 1
ATOM 743 O O . LEU A 1 91 ? -8.903 16.412 7.136 1.00 81.44 91 LEU A O 1
ATOM 747 N N . CYS A 1 92 ? -8.466 14.609 5.868 1.00 80.88 92 CYS A N 1
ATOM 748 C CA . CYS A 1 92 ? -9.651 14.747 5.020 1.00 80.88 92 CYS A CA 1
ATOM 749 C C . CYS A 1 92 ? -10.938 14.797 5.856 1.00 80.88 92 CYS A C 1
ATOM 751 O O . CYS A 1 92 ? -11.766 15.687 5.664 1.00 80.88 92 CYS A O 1
ATOM 753 N N . PHE A 1 93 ? -11.092 13.906 6.840 1.00 78.50 93 PHE A N 1
ATOM 754 C CA . PHE A 1 93 ? -12.252 13.930 7.735 1.00 78.50 93 PHE A CA 1
ATOM 755 C C . PHE A 1 93 ? -12.290 15.155 8.650 1.00 78.50 93 PHE A C 1
ATOM 757 O O . PHE A 1 93 ? -13.371 15.684 8.922 1.00 78.50 93 PHE A O 1
ATOM 764 N N . PHE A 1 94 ? -11.139 15.602 9.152 1.00 78.00 94 PHE A N 1
ATOM 765 C CA . PHE A 1 94 ? -11.044 16.800 9.978 1.00 78.00 94 PHE A CA 1
ATOM 766 C C . PHE A 1 94 ? -11.552 18.027 9.211 1.00 78.00 94 PHE A C 1
ATOM 768 O O . PHE A 1 94 ? -12.427 18.736 9.718 1.00 78.00 94 PHE A O 1
ATOM 775 N N . PHE A 1 95 ? -11.082 18.216 7.974 1.00 78.12 95 PHE A N 1
ATOM 776 C CA . PHE A 1 95 ? -11.502 19.313 7.102 1.00 78.12 95 PHE A CA 1
ATOM 777 C C . PHE A 1 95 ? -12.957 19.187 6.651 1.00 78.12 95 PHE A C 1
ATOM 779 O O . PHE A 1 95 ? -13.686 20.177 6.691 1.00 78.12 95 PHE A O 1
ATOM 786 N N . TYR A 1 96 ? -13.418 17.977 6.322 1.00 77.06 96 TYR A N 1
ATOM 787 C CA . TYR A 1 96 ? -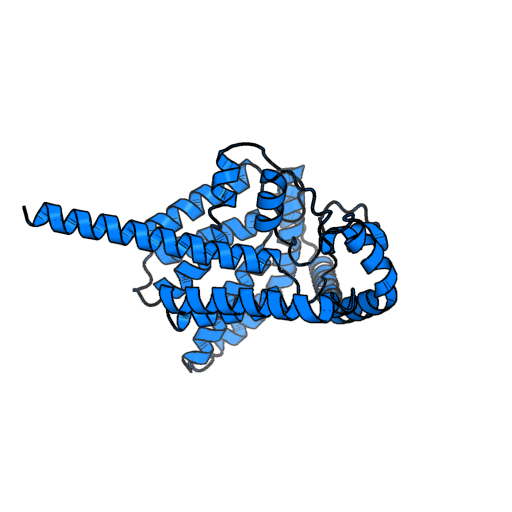14.824 17.726 5.998 1.00 77.06 96 TYR A CA 1
ATOM 788 C C . TYR A 1 96 ? -15.758 18.106 7.155 1.00 77.06 96 TYR A C 1
ATOM 790 O O . TYR A 1 96 ? -16.807 18.706 6.946 1.00 77.06 96 TYR A O 1
ATOM 798 N N . SER A 1 97 ? -15.350 17.832 8.399 1.00 74.44 97 SER A N 1
ATOM 799 C CA . SER A 1 97 ? -16.121 18.201 9.593 1.00 74.44 97 SER A CA 1
ATOM 800 C C . SER A 1 97 ? -16.121 19.705 9.919 1.00 74.44 97 SER A C 1
ATOM 802 O O . SER A 1 97 ? -16.608 20.088 10.982 1.00 74.44 97 SER A O 1
ATOM 804 N N . GLN A 1 98 ? -15.548 20.545 9.042 1.00 67.19 98 GLN A N 1
ATOM 805 C CA . GLN A 1 98 ? -15.429 22.006 9.160 1.00 67.19 98 GLN A CA 1
ATOM 806 C C . GLN A 1 98 ? -14.920 22.488 10.526 1.00 67.19 98 GLN A C 1
ATOM 808 O O . GLN A 1 98 ? -15.252 23.574 11.011 1.00 67.19 98 GLN A O 1
ATOM 813 N N . LYS A 1 99 ? -14.083 21.683 11.184 1.00 68.44 99 LYS A N 1
ATOM 814 C CA . LYS A 1 99 ? -13.479 22.088 12.449 1.00 68.44 99 LYS A CA 1
ATOM 815 C C . LYS A 1 99 ? -12.460 23.183 12.169 1.00 68.44 99 LYS A C 1
ATOM 817 O O . LYS A 1 99 ? -11.537 22.998 11.382 1.00 68.44 99 LYS A O 1
ATOM 822 N N . LYS A 1 100 ? -12.596 24.319 12.862 1.00 75.44 100 LYS A N 1
ATOM 823 C CA . LYS A 1 100 ? -11.579 25.379 12.835 1.00 75.44 100 LYS A CA 1
ATOM 824 C C . LYS A 1 100 ? -10.222 24.780 13.217 1.00 75.44 100 LYS A C 1
ATOM 826 O O . LYS A 1 100 ? -10.106 24.129 14.264 1.00 75.44 100 LYS A O 1
ATOM 831 N N . ILE A 1 101 ? -9.205 25.007 12.386 1.00 74.69 101 ILE A N 1
ATOM 832 C CA . ILE A 1 101 ? -7.830 24.605 12.691 1.00 74.69 101 ILE A CA 1
ATOM 833 C C . ILE A 1 101 ? -7.391 25.390 13.927 1.00 74.69 101 ILE A C 1
ATOM 835 O O . ILE A 1 101 ? -7.224 26.606 13.894 1.00 74.69 101 ILE A O 1
ATOM 839 N N . LYS A 1 102 ? -7.234 24.697 15.053 1.00 79.00 102 LYS A N 1
ATOM 840 C CA . LYS A 1 102 ? -6.657 25.285 16.265 1.00 79.00 102 LYS A CA 1
ATOM 841 C C . LYS A 1 102 ? -5.144 25.413 16.084 1.00 79.00 102 LYS A C 1
ATOM 843 O O . LYS A 1 102 ? -4.520 24.479 15.587 1.00 79.00 102 LYS A O 1
ATOM 848 N N . ILE A 1 103 ? -4.555 26.500 16.585 1.00 81.31 103 ILE A N 1
ATOM 849 C CA . ILE A 1 103 ? -3.104 26.774 16.527 1.00 81.31 103 ILE A CA 1
ATOM 850 C C . ILE A 1 103 ? -2.250 25.580 16.992 1.00 81.31 103 ILE A C 1
ATOM 852 O O . ILE A 1 103 ? -1.229 25.272 16.391 1.00 81.31 103 ILE A O 1
ATOM 856 N N . LYS A 1 104 ? -2.722 24.818 17.990 1.00 80.12 104 LYS A N 1
ATOM 857 C CA . LYS A 1 104 ? -2.047 23.607 18.481 1.00 80.12 104 LYS A CA 1
ATOM 858 C C . LYS A 1 104 ? -1.821 22.531 17.411 1.00 80.12 104 LYS A C 1
ATOM 860 O O . LYS A 1 104 ? -0.868 21.775 17.524 1.00 80.12 104 LYS A O 1
ATOM 865 N N . TYR A 1 105 ? -2.674 22.449 16.387 1.00 78.81 105 TYR A N 1
ATOM 866 C CA . TYR A 1 105 ? -2.494 21.506 15.280 1.00 78.81 105 TYR A CA 1
ATOM 867 C C . TYR A 1 105 ? -1.424 21.982 14.295 1.00 78.81 105 TYR A C 1
ATOM 869 O O . TYR A 1 105 ? -0.703 21.153 13.757 1.00 78.81 105 TYR A O 1
ATOM 877 N N . LEU A 1 106 ? -1.275 23.298 14.110 1.00 77.12 106 LEU A N 1
ATOM 878 C CA . LEU A 1 106 ? -0.175 23.875 13.330 1.00 77.12 106 LEU A CA 1
ATOM 879 C C . LEU A 1 106 ? 1.163 23.688 14.053 1.00 77.12 106 LEU A C 1
ATOM 881 O O . LEU A 1 106 ? 2.136 23.276 13.433 1.00 77.12 106 LEU A O 1
ATOM 885 N N . ILE A 1 107 ? 1.184 23.898 15.374 1.00 79.94 107 ILE A N 1
ATOM 886 C CA . ILE A 1 107 ? 2.355 23.614 16.218 1.00 79.94 107 ILE A CA 1
ATOM 887 C C . ILE A 1 107 ? 2.725 22.128 16.131 1.00 79.94 107 ILE A C 1
ATOM 889 O O . ILE A 1 107 ? 3.889 21.798 15.930 1.00 79.94 107 ILE A O 1
ATOM 893 N N . LEU A 1 108 ? 1.739 21.229 16.225 1.00 78.75 108 LEU A N 1
ATOM 894 C CA . LEU A 1 108 ? 1.963 19.790 16.081 1.00 78.75 108 LEU A CA 1
ATOM 895 C C . LEU A 1 108 ? 2.489 19.423 14.688 1.00 78.75 108 LEU A C 1
ATOM 897 O O . LEU A 1 108 ? 3.405 18.618 14.592 1.00 78.75 108 LEU A O 1
ATOM 901 N N . LEU A 1 109 ? 1.941 20.005 13.617 1.00 77.56 109 LEU A N 1
ATOM 902 C CA . LEU A 1 109 ? 2.427 19.780 12.254 1.00 77.56 109 LEU A CA 1
ATOM 903 C C . LEU A 1 109 ? 3.886 20.224 12.110 1.00 77.56 109 LEU A C 1
ATOM 905 O O . LEU A 1 109 ? 4.697 19.474 11.581 1.00 77.56 109 LEU A O 1
ATOM 909 N N . PHE A 1 110 ? 4.227 21.411 12.613 1.00 77.94 110 PHE A N 1
ATOM 910 C CA . PHE A 1 110 ? 5.593 21.927 12.563 1.00 77.94 110 PHE A CA 1
ATOM 911 C C . PHE A 1 110 ? 6.559 21.046 13.364 1.00 77.94 110 PHE A C 1
ATOM 913 O O . PHE A 1 110 ? 7.629 20.694 12.877 1.00 77.94 110 PHE A O 1
ATOM 920 N N . PHE A 1 111 ? 6.142 20.597 14.550 1.00 82.75 111 PHE A N 1
ATOM 921 C CA . PHE A 1 111 ? 6.886 19.613 15.332 1.00 82.75 111 PHE A CA 1
ATOM 922 C C . PHE A 1 111 ? 7.086 18.300 14.558 1.00 82.75 111 PHE A C 1
ATOM 924 O O . PHE A 1 111 ? 8.202 17.794 14.489 1.00 82.75 111 PHE A O 1
ATOM 931 N N . LEU A 1 112 ? 6.038 17.769 13.921 1.00 78.25 112 LEU A N 1
ATOM 932 C CA . LEU A 1 112 ? 6.131 16.555 13.105 1.00 78.25 112 LEU A CA 1
ATOM 933 C C . LEU A 1 112 ? 7.075 16.733 11.911 1.00 78.25 112 LEU A C 1
ATOM 935 O O . LEU A 1 112 ? 7.803 15.799 11.599 1.00 78.25 112 LEU A O 1
ATOM 939 N N . LEU A 1 113 ? 7.109 17.908 11.276 1.00 75.69 113 LEU A N 1
ATOM 940 C CA . LEU A 1 113 ? 8.045 18.207 10.186 1.00 75.69 113 LEU A CA 1
ATOM 941 C C . LEU A 1 113 ? 9.502 18.248 10.663 1.00 75.69 113 LEU A C 1
ATOM 943 O O . LEU A 1 113 ? 10.378 17.796 9.935 1.00 75.69 113 LEU A O 1
ATOM 947 N N . ILE A 1 114 ? 9.760 18.720 11.886 1.00 79.19 114 ILE A N 1
ATOM 948 C CA . ILE A 1 114 ? 11.102 18.702 12.495 1.00 79.19 114 ILE A CA 1
ATOM 949 C C . ILE A 1 114 ? 11.519 17.274 12.882 1.00 79.19 114 ILE A C 1
ATOM 951 O O . ILE A 1 114 ? 12.684 16.892 12.763 1.00 79.19 114 ILE A O 1
ATOM 955 N N . VAL A 1 115 ? 10.575 16.462 13.357 1.00 80.81 115 VAL A N 1
ATOM 956 C CA . VAL A 1 115 ? 10.850 15.086 13.796 1.00 80.81 115 VAL A CA 1
ATOM 957 C C . VAL A 1 115 ? 10.902 14.105 12.621 1.00 80.81 115 VAL A C 1
ATOM 959 O O . VAL A 1 115 ? 11.594 13.092 12.704 1.00 80.81 115 VAL A O 1
ATOM 962 N N . ALA A 1 116 ? 10.214 14.381 11.510 1.00 76.69 116 ALA A N 1
ATOM 963 C CA . ALA A 1 116 ? 10.103 13.465 10.374 1.00 76.69 116 ALA A CA 1
ATOM 964 C C . ALA A 1 116 ? 11.456 13.040 9.764 1.00 76.69 116 ALA A C 1
ATOM 966 O O . ALA A 1 116 ? 11.622 11.838 9.545 1.00 76.69 116 ALA A O 1
ATOM 967 N N . PRO A 1 117 ? 12.442 13.936 9.547 1.00 76.00 117 PRO A N 1
ATOM 968 C CA . PRO A 1 117 ? 13.771 13.546 9.077 1.00 76.00 117 PRO A CA 1
ATOM 969 C C . PRO A 1 117 ? 14.478 12.576 10.026 1.00 76.00 117 PRO A C 1
ATOM 971 O O . PRO A 1 117 ? 15.073 11.595 9.585 1.00 76.00 117 PRO A O 1
ATOM 974 N N . LEU A 1 118 ? 14.343 12.792 11.338 1.00 74.94 118 LEU A N 1
ATOM 975 C CA . LEU A 1 118 ? 14.916 11.908 12.354 1.00 74.94 118 LEU A CA 1
ATOM 976 C C . LEU A 1 118 ? 14.214 10.556 12.376 1.00 74.94 118 LEU A C 1
ATOM 978 O O . LEU A 1 118 ? 14.872 9.522 12.385 1.00 74.94 118 LEU A O 1
ATOM 982 N N . ALA A 1 119 ? 12.882 10.549 12.315 1.00 75.00 119 ALA A N 1
ATOM 983 C CA . ALA A 1 119 ? 12.106 9.320 12.225 1.00 75.00 119 ALA A CA 1
ATOM 984 C C . ALA A 1 119 ? 12.442 8.522 10.952 1.00 75.00 119 ALA A C 1
ATOM 986 O O . ALA A 1 119 ? 12.465 7.293 10.986 1.00 75.00 119 ALA A O 1
ATOM 987 N N . PHE A 1 120 ? 12.725 9.202 9.837 1.00 73.56 120 PHE A N 1
ATOM 988 C CA . PHE A 1 120 ? 13.134 8.577 8.581 1.00 73.56 120 PHE A CA 1
ATOM 989 C C . PHE A 1 120 ? 14.523 7.936 8.673 1.00 73.56 120 PHE A C 1
ATOM 991 O O . PHE A 1 120 ? 14.666 6.764 8.322 1.00 73.56 120 PHE A O 1
ATOM 998 N N . SER A 1 121 ? 15.522 8.658 9.184 1.00 71.38 121 SER A N 1
ATOM 999 C CA . SER A 1 121 ? 16.867 8.105 9.385 1.00 71.38 121 SER A CA 1
ATOM 1000 C C . SER A 1 121 ? 16.872 6.957 10.381 1.00 71.38 121 SER A C 1
ATOM 1002 O O . SER A 1 121 ? 17.410 5.894 10.080 1.00 71.38 121 SER A O 1
ATOM 1004 N N . LEU A 1 122 ? 16.180 7.126 11.513 1.00 70.81 122 LEU A N 1
ATOM 1005 C CA . LEU A 1 122 ? 16.007 6.067 12.501 1.00 70.81 122 LEU A CA 1
ATOM 1006 C C . LEU A 1 122 ? 15.352 4.844 11.880 1.00 70.81 122 LEU A C 1
ATOM 1008 O O . LEU A 1 122 ? 15.834 3.740 12.060 1.00 70.81 122 LEU A O 1
ATOM 1012 N N . LYS A 1 123 ? 14.295 5.009 11.084 1.00 73.50 123 LYS A N 1
ATOM 1013 C CA . LYS A 1 123 ? 13.653 3.887 10.389 1.00 73.50 123 LYS A CA 1
ATOM 1014 C C . LYS A 1 123 ? 14.638 3.098 9.515 1.00 73.50 123 LYS A C 1
ATOM 1016 O O . LYS A 1 123 ? 14.528 1.875 9.455 1.00 73.50 123 LYS A O 1
ATOM 1021 N N . ILE A 1 124 ? 15.532 3.774 8.793 1.00 70.31 124 ILE A N 1
ATOM 1022 C CA . ILE A 1 124 ? 16.500 3.117 7.902 1.00 70.31 124 ILE A CA 1
ATOM 1023 C C . ILE A 1 124 ? 17.579 2.406 8.720 1.00 70.31 124 ILE A C 1
ATOM 1025 O O . ILE A 1 124 ? 17.831 1.226 8.488 1.00 70.31 124 ILE A O 1
ATOM 1029 N N . GLN A 1 125 ? 18.163 3.094 9.700 1.00 70.38 125 GLN A N 1
ATOM 1030 C CA . GLN A 1 125 ? 19.252 2.551 10.511 1.00 70.38 125 GLN A CA 1
ATOM 1031 C C . GLN A 1 125 ? 18.765 1.444 11.449 1.00 70.38 125 GLN A C 1
ATOM 1033 O O . GLN A 1 125 ? 19.333 0.364 11.449 1.00 70.38 125 GLN A O 1
ATOM 1038 N N . LEU A 1 126 ? 17.625 1.625 12.128 1.00 67.38 126 LEU A N 1
ATOM 1039 C CA . LEU A 1 126 ? 17.002 0.572 12.938 1.00 67.38 126 LEU A CA 1
ATOM 1040 C C . LEU A 1 126 ? 16.714 -0.680 12.114 1.00 67.38 126 LEU A C 1
ATOM 1042 O O . LEU A 1 126 ? 16.826 -1.779 12.638 1.00 67.38 126 LEU A O 1
ATOM 1046 N N . ARG A 1 127 ? 16.346 -0.541 10.833 1.00 65.75 127 ARG A N 1
ATOM 1047 C CA . ARG A 1 127 ? 16.183 -1.705 9.959 1.00 65.75 127 ARG A CA 1
ATOM 1048 C C . ARG A 1 127 ? 17.521 -2.405 9.755 1.00 65.75 127 ARG A C 1
ATOM 1050 O O . ARG A 1 127 ? 17.601 -3.601 9.992 1.00 65.75 127 ARG A O 1
ATOM 1057 N N . ALA A 1 128 ? 18.548 -1.675 9.333 1.00 66.06 128 ALA A N 1
ATOM 1058 C CA . ALA A 1 128 ? 19.867 -2.247 9.078 1.00 66.06 128 ALA A CA 1
ATOM 1059 C C . ALA A 1 128 ? 20.469 -2.906 10.336 1.00 66.06 128 ALA A C 1
ATOM 1061 O O . ALA A 1 128 ? 20.977 -4.026 10.272 1.00 66.06 128 ALA A O 1
ATOM 1062 N N . ASP A 1 129 ? 20.340 -2.256 11.490 1.00 68.81 129 ASP A N 1
ATOM 1063 C CA . ASP A 1 129 ? 20.966 -2.680 12.741 1.00 68.81 129 ASP A CA 1
ATOM 1064 C C . ASP A 1 129 ? 20.195 -3.807 13.431 1.00 68.81 129 ASP A C 1
ATOM 1066 O O . ASP A 1 129 ? 20.804 -4.759 13.907 1.00 68.81 129 ASP A O 1
ATOM 1070 N N . LEU A 1 130 ? 18.855 -3.775 13.436 1.00 64.31 130 LEU A N 1
ATOM 1071 C CA . LEU A 1 130 ? 18.057 -4.855 14.030 1.00 64.31 130 LEU A CA 1
ATOM 1072 C C . LEU A 1 130 ? 18.339 -6.200 13.343 1.00 64.31 130 LEU A C 1
ATOM 1074 O O . LEU A 1 130 ? 18.389 -7.226 14.019 1.00 64.31 130 LEU A O 1
ATOM 1078 N N . TYR A 1 131 ? 18.544 -6.192 12.022 1.00 62.19 131 TYR A N 1
ATOM 1079 C CA . TYR A 1 131 ? 18.845 -7.404 11.261 1.00 62.19 131 TYR A CA 1
ATOM 1080 C C . TYR A 1 131 ? 20.312 -7.842 11.364 1.00 62.19 131 TYR A C 1
ATOM 1082 O O . TYR A 1 131 ? 20.572 -9.042 11.368 1.00 62.19 131 TYR A O 1
ATOM 1090 N N . SER A 1 132 ? 21.264 -6.909 11.460 1.00 65.94 132 SER A N 1
ATOM 1091 C CA . SER A 1 132 ? 22.702 -7.233 11.469 1.00 65.94 132 SER A CA 1
ATOM 1092 C C . SER A 1 132 ? 23.292 -7.443 12.868 1.00 65.94 132 SER A C 1
ATOM 1094 O O . SER A 1 132 ? 24.139 -8.310 13.061 1.00 65.94 132 SER A O 1
ATOM 1096 N N . SER A 1 133 ? 22.862 -6.649 13.848 1.00 68.25 133 SER A N 1
ATOM 1097 C CA . SER A 1 133 ? 23.510 -6.497 15.159 1.00 68.25 133 SER A CA 1
ATOM 1098 C C . SER A 1 133 ? 22.526 -6.507 16.342 1.00 68.25 133 SER A C 1
ATOM 1100 O O . SER A 1 133 ? 22.929 -6.391 17.504 1.00 68.25 133 SER A O 1
ATOM 1102 N N . GLY A 1 134 ? 21.232 -6.702 16.075 1.00 69.12 134 GLY A N 1
ATOM 1103 C CA . GLY A 1 134 ? 20.188 -6.839 17.086 1.00 69.12 134 GLY A CA 1
ATOM 1104 C C . GLY A 1 134 ? 19.963 -5.565 17.909 1.00 69.12 134 GLY A C 1
ATOM 1105 O O . GLY A 1 134 ? 20.190 -4.443 17.463 1.00 69.12 134 GLY A O 1
ATOM 1106 N N . ILE A 1 135 ? 19.490 -5.730 19.149 1.00 71.31 135 ILE A N 1
ATOM 1107 C CA . ILE A 1 135 ? 19.119 -4.604 20.031 1.00 71.31 135 ILE A CA 1
ATOM 1108 C C . ILE A 1 135 ? 20.338 -3.740 20.410 1.00 71.31 135 ILE A C 1
ATOM 1110 O O . ILE A 1 135 ? 20.194 -2.538 20.627 1.00 71.31 135 ILE A O 1
ATOM 1114 N N . GLY A 1 136 ? 21.542 -4.321 20.456 1.00 71.00 136 GLY A N 1
ATOM 1115 C CA . GLY A 1 136 ? 22.773 -3.584 20.760 1.00 71.00 136 GLY A CA 1
ATOM 1116 C C . GLY A 1 136 ? 23.096 -2.514 19.713 1.00 71.00 136 GLY A C 1
ATOM 1117 O O . GLY A 1 136 ? 23.361 -1.371 20.082 1.00 71.00 136 GLY A O 1
ATOM 1118 N N . GLY A 1 137 ? 22.981 -2.858 18.424 1.00 71.00 137 GLY A N 1
ATOM 1119 C CA . GLY A 1 137 ? 23.183 -1.915 17.316 1.00 71.00 137 GLY A CA 1
ATOM 1120 C C . GLY A 1 137 ? 22.166 -0.771 17.322 1.00 71.00 137 GLY A C 1
ATOM 1121 O O . GLY A 1 137 ? 22.515 0.397 17.161 1.00 71.00 137 GLY A O 1
ATOM 1122 N N . VAL A 1 138 ? 20.910 -1.088 17.646 1.00 69.38 138 VAL A N 1
ATOM 1123 C CA . VAL A 1 138 ? 19.840 -0.093 17.811 1.00 69.38 138 VAL A CA 1
ATOM 1124 C C . VAL A 1 138 ? 20.187 0.953 18.878 1.00 69.38 138 VAL A C 1
ATOM 1126 O O . VAL A 1 138 ? 19.995 2.150 18.653 1.00 69.38 138 VAL A O 1
ATOM 1129 N N . ILE A 1 139 ? 20.713 0.527 20.030 1.00 75.38 139 ILE A N 1
ATOM 1130 C CA . ILE A 1 139 ? 21.081 1.439 21.123 1.00 75.38 139 ILE A CA 1
ATOM 1131 C C . ILE A 1 139 ? 22.242 2.348 20.701 1.00 75.38 139 ILE A C 1
ATOM 1133 O O . ILE A 1 139 ? 22.168 3.556 20.925 1.00 75.38 139 ILE A O 1
ATOM 1137 N N . SER A 1 140 ? 23.273 1.812 20.038 1.00 74.00 140 SER A N 1
ATOM 1138 C CA . SER A 1 140 ? 24.400 2.627 19.561 1.00 74.00 140 SER A CA 1
ATOM 1139 C C . SER A 1 140 ? 23.988 3.670 18.525 1.00 74.00 140 SER A C 1
ATOM 1141 O O . SER A 1 140 ? 24.483 4.797 18.555 1.00 74.00 140 SER A O 1
ATOM 1143 N N . THR A 1 141 ? 23.052 3.320 17.645 1.00 73.94 141 THR A N 1
ATOM 1144 C CA . THR A 1 141 ? 22.518 4.227 16.628 1.00 73.94 141 THR A CA 1
ATOM 1145 C C . THR A 1 141 ? 21.713 5.354 17.260 1.00 73.94 141 THR A C 1
ATOM 1147 O O . THR A 1 141 ? 21.889 6.511 16.889 1.00 73.94 141 THR A O 1
ATOM 1150 N N . LEU A 1 142 ? 20.896 5.055 18.277 1.00 74.31 142 LEU A N 1
ATOM 1151 C CA . LEU A 1 142 ? 20.154 6.073 19.027 1.00 74.31 142 LEU A CA 1
ATOM 1152 C C . LEU A 1 142 ? 21.076 7.044 19.779 1.00 74.31 142 LEU A C 1
ATOM 1154 O O . LEU A 1 142 ? 20.746 8.222 19.899 1.00 74.31 142 LEU A O 1
ATOM 1158 N N . SER A 1 143 ? 22.221 6.570 20.274 1.00 79.00 143 SER A N 1
ATOM 1159 C CA . SER A 1 143 ? 23.185 7.407 20.997 1.00 79.00 143 SER A CA 1
ATOM 1160 C C . SER A 1 143 ? 24.024 8.317 20.093 1.00 79.00 143 SER A 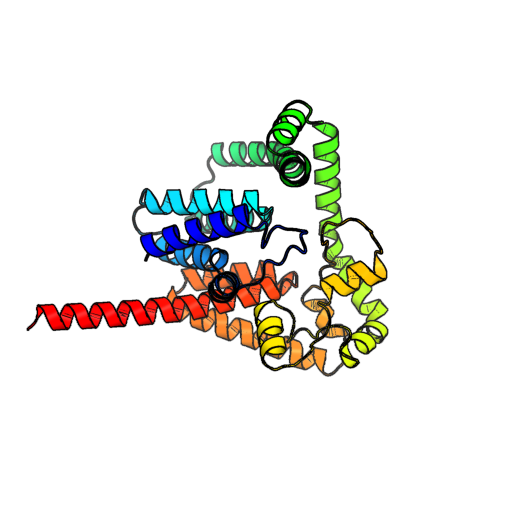C 1
ATOM 1162 O O . SER A 1 143 ? 24.502 9.340 20.571 1.00 79.00 143 SER A O 1
ATOM 1164 N N . ASN A 1 144 ? 24.179 7.982 18.807 1.00 79.88 144 ASN A N 1
ATOM 1165 C CA . ASN A 1 144 ? 25.110 8.650 17.887 1.00 79.88 144 ASN A CA 1
ATOM 1166 C C . ASN A 1 144 ? 24.427 9.227 16.631 1.00 79.88 144 ASN A C 1
ATOM 1168 O O . ASN A 1 144 ? 25.035 9.282 15.562 1.00 79.88 144 ASN A O 1
ATOM 1172 N N . ILE A 1 145 ? 23.159 9.641 16.728 1.00 77.50 145 ILE A N 1
ATOM 1173 C CA . ILE A 1 145 ? 22.421 10.186 15.579 1.00 77.50 145 ILE A CA 1
ATOM 1174 C C . ILE A 1 145 ? 23.079 11.484 15.087 1.00 77.50 145 ILE A C 1
ATOM 1176 O O . ILE A 1 145 ? 23.056 12.504 15.778 1.00 77.50 145 ILE A O 1
ATOM 1180 N N . ASP A 1 146 ? 23.580 11.476 13.850 1.00 82.38 146 ASP A N 1
ATOM 1181 C CA . ASP A 1 146 ? 23.941 12.699 13.134 1.00 82.38 146 ASP A CA 1
ATOM 1182 C C . ASP A 1 146 ? 22.674 13.366 12.577 1.00 82.38 146 ASP A C 1
ATOM 1184 O O . ASP A 1 146 ? 22.055 12.910 11.604 1.00 82.38 146 ASP A O 1
ATOM 1188 N N . TYR A 1 147 ? 22.277 14.460 13.224 1.00 80.00 147 TYR A N 1
ATOM 1189 C CA . TYR A 1 147 ? 21.095 15.235 12.868 1.00 80.00 147 TYR A CA 1
ATOM 1190 C C . TYR A 1 147 ? 21.229 15.892 11.489 1.00 80.00 147 TYR A C 1
ATOM 1192 O O . TYR A 1 147 ? 20.275 15.866 10.714 1.00 80.00 147 TYR A O 1
ATOM 1200 N N . ILE A 1 148 ? 22.395 16.449 11.152 1.00 84.12 148 ILE A N 1
ATOM 1201 C CA . ILE A 1 148 ? 22.594 17.168 9.886 1.00 84.12 148 ILE A CA 1
ATOM 1202 C C . ILE A 1 148 ? 22.550 16.174 8.729 1.00 84.12 148 ILE A C 1
ATOM 1204 O O . ILE A 1 148 ? 21.807 16.375 7.765 1.00 84.12 148 ILE A O 1
ATOM 1208 N N . GLN A 1 149 ? 23.272 15.059 8.854 1.00 82.19 149 GLN A N 1
ATOM 1209 C CA . GLN A 1 149 ? 23.259 14.021 7.828 1.00 82.19 149 GLN A CA 1
ATOM 1210 C C . GLN A 1 149 ? 21.862 13.417 7.658 1.00 82.19 149 GLN A C 1
ATOM 1212 O O . GLN A 1 149 ? 21.431 13.155 6.535 1.00 82.19 149 GLN A O 1
ATOM 1217 N N . SER A 1 150 ? 21.116 13.249 8.753 1.00 81.50 150 SER A N 1
ATOM 1218 C CA . SER A 1 150 ? 19.735 12.763 8.705 1.00 81.50 150 SER A CA 1
ATOM 1219 C C . SER A 1 150 ? 18.811 13.682 7.911 1.00 81.50 150 SER A C 1
ATOM 1221 O O . SER A 1 150 ? 18.024 13.216 7.087 1.00 81.50 150 SER A O 1
ATOM 1223 N N . TYR A 1 151 ? 18.938 14.993 8.112 1.00 83.81 151 TYR A N 1
ATOM 1224 C CA . TYR A 1 151 ? 18.194 15.987 7.346 1.00 83.81 151 TYR A CA 1
ATOM 1225 C C . TYR A 1 151 ? 18.591 15.994 5.869 1.00 83.81 151 TYR A C 1
ATOM 1227 O O . TYR A 1 151 ? 17.712 15.988 5.008 1.00 83.81 151 TYR A O 1
ATOM 1235 N N . ASN A 1 152 ? 19.888 15.933 5.564 1.00 83.00 152 ASN A N 1
ATOM 1236 C CA . ASN A 1 152 ? 20.373 15.880 4.185 1.00 83.00 152 ASN A CA 1
ATOM 1237 C C . ASN A 1 152 ? 19.863 14.631 3.456 1.00 83.00 152 ASN A C 1
ATOM 1239 O O . ASN A 1 152 ? 19.332 14.737 2.352 1.00 83.00 152 ASN A O 1
ATOM 1243 N N . ASN A 1 153 ? 19.940 13.462 4.099 1.00 77.94 153 ASN A N 1
ATOM 1244 C CA . ASN A 1 153 ? 19.422 12.205 3.559 1.00 77.94 153 ASN A CA 1
ATOM 1245 C C . ASN A 1 153 ? 17.907 12.263 3.336 1.00 77.94 153 ASN A C 1
ATOM 1247 O O . ASN A 1 153 ? 17.415 11.780 2.316 1.00 77.94 153 ASN A O 1
ATOM 1251 N N . PHE A 1 154 ? 17.159 12.864 4.265 1.00 79.06 154 PHE A N 1
ATOM 1252 C CA . PHE A 1 154 ? 15.718 13.047 4.117 1.00 79.06 154 PHE A CA 1
ATOM 1253 C C . PHE A 1 154 ? 15.377 13.966 2.940 1.00 79.06 154 PHE A C 1
ATOM 1255 O O . PHE A 1 154 ? 14.538 13.604 2.119 1.00 79.06 154 PHE A O 1
ATOM 1262 N N . ILE A 1 155 ? 16.031 15.127 2.821 1.00 80.44 155 ILE A N 1
ATOM 1263 C CA . ILE A 1 155 ? 15.794 16.074 1.722 1.00 80.44 155 ILE A CA 1
ATOM 1264 C C . ILE A 1 155 ? 16.169 15.435 0.385 1.00 80.44 155 ILE A C 1
ATOM 1266 O O . ILE A 1 155 ? 15.367 15.474 -0.543 1.00 80.44 155 ILE A O 1
ATOM 1270 N N . ALA A 1 156 ? 17.335 14.795 0.286 1.00 76.06 156 ALA A N 1
ATOM 1271 C CA . ALA A 1 156 ? 17.755 14.094 -0.926 1.00 76.06 156 ALA A CA 1
ATOM 1272 C C . ALA A 1 156 ? 16.774 12.970 -1.298 1.00 76.06 156 ALA A C 1
ATOM 1274 O O . ALA A 1 156 ? 16.362 12.859 -2.452 1.00 76.06 156 ALA A O 1
ATOM 1275 N N . GLY A 1 157 ? 16.339 12.180 -0.312 1.00 73.38 157 GLY A N 1
ATOM 1276 C CA . GLY A 1 157 ? 15.335 11.133 -0.487 1.00 73.38 157 GLY A CA 1
ATOM 1277 C C . GLY A 1 157 ? 13.946 11.664 -0.853 1.00 73.38 157 GLY A C 1
ATOM 1278 O O . GLY A 1 157 ? 13.201 10.986 -1.551 1.00 73.38 157 GLY A O 1
ATOM 1279 N N . PHE A 1 158 ? 13.580 12.865 -0.408 1.00 73.31 158 PHE A N 1
ATOM 1280 C CA . PHE A 1 158 ? 12.337 13.530 -0.795 1.00 73.31 158 PHE A CA 1
ATOM 1281 C C . PHE A 1 158 ? 12.422 14.084 -2.221 1.00 73.31 158 PHE A C 1
ATOM 1283 O O . PHE A 1 158 ? 11.532 13.835 -3.032 1.00 73.31 158 PHE A O 1
ATOM 1290 N N . LEU A 1 159 ? 13.508 14.783 -2.556 1.00 73.00 159 LEU A N 1
ATOM 1291 C CA . LEU A 1 159 ? 13.727 15.353 -3.886 1.00 73.00 159 LEU A CA 1
ATOM 1292 C C . LEU A 1 159 ? 13.844 14.267 -4.960 1.00 73.00 159 LEU A C 1
ATOM 1294 O O . LEU A 1 159 ? 13.293 14.432 -6.046 1.00 73.00 159 LEU A O 1
ATOM 1298 N N . SER A 1 160 ? 14.460 13.121 -4.651 1.00 66.19 160 SER A N 1
ATOM 1299 C CA . SER A 1 160 ? 14.486 11.977 -5.572 1.00 66.19 160 SER A CA 1
ATOM 1300 C C . SER A 1 160 ? 13.092 11.407 -5.855 1.00 66.19 160 SER A C 1
ATOM 1302 O O . SER A 1 160 ? 12.861 10.830 -6.909 1.00 66.19 160 SER A O 1
ATOM 1304 N N . ARG A 1 161 ? 12.102 11.621 -4.978 1.00 66.56 161 ARG A N 1
ATOM 1305 C CA . ARG A 1 161 ? 10.712 11.192 -5.220 1.00 66.56 161 ARG A CA 1
ATOM 1306 C C . ARG A 1 161 ? 9.925 12.145 -6.122 1.00 66.56 161 ARG A C 1
ATOM 1308 O O . ARG A 1 161 ? 8.910 11.727 -6.668 1.00 66.56 161 ARG A O 1
ATOM 1315 N N . ILE A 1 162 ? 10.401 13.373 -6.345 1.00 65.19 162 ILE A N 1
ATOM 1316 C CA . ILE A 1 162 ? 9.805 14.324 -7.307 1.00 65.19 162 ILE A CA 1
ATOM 1317 C C . ILE A 1 162 ? 10.083 13.894 -8.770 1.00 65.19 162 ILE A C 1
ATOM 1319 O O . ILE A 1 162 ? 9.441 14.377 -9.699 1.00 65.19 162 ILE A O 1
ATOM 1323 N N . GLN A 1 163 ? 10.948 12.893 -8.989 1.00 61.09 163 GLN A N 1
ATOM 1324 C CA . GLN A 1 163 ? 11.328 12.332 -10.299 1.00 61.09 163 GLN A CA 1
ATOM 1325 C C . GLN A 1 163 ? 10.210 11.569 -11.051 1.00 61.09 163 GLN A C 1
ATOM 1327 O O . GLN A 1 163 ? 10.457 10.972 -12.097 1.00 61.09 163 GLN A O 1
ATOM 1332 N N . GLN A 1 164 ? 8.957 11.575 -10.584 1.00 61.44 164 GLN A N 1
ATOM 1333 C CA . GLN A 1 164 ? 7.868 10.869 -11.280 1.00 61.44 164 GLN A CA 1
ATOM 1334 C C . GLN A 1 164 ? 7.624 11.398 -12.706 1.00 61.44 164 GLN A C 1
ATOM 1336 O O . GLN A 1 164 ? 7.307 10.611 -13.596 1.00 61.44 164 GLN A O 1
ATOM 1341 N N . LEU A 1 165 ? 7.829 12.699 -12.957 1.00 61.31 165 LEU A N 1
ATOM 1342 C CA . LEU A 1 165 ? 7.688 13.271 -14.302 1.00 61.31 165 LEU A CA 1
ATOM 1343 C C . LEU A 1 165 ? 8.806 12.801 -15.249 1.00 61.31 165 LEU A C 1
ATOM 1345 O O . LEU A 1 165 ? 8.534 12.495 -16.407 1.00 61.31 165 LEU A O 1
ATOM 1349 N N . SER A 1 166 ? 10.043 12.675 -14.754 1.00 74.81 166 SER A N 1
ATOM 1350 C CA . SER A 1 166 ? 11.160 12.153 -15.553 1.00 74.81 166 SER A CA 1
ATOM 1351 C C . SER A 1 166 ? 10.981 10.682 -15.919 1.00 74.81 166 SER A C 1
ATOM 1353 O O . SER A 1 166 ? 11.392 10.284 -17.003 1.00 74.81 166 SER A O 1
ATOM 1355 N N . ASN A 1 167 ? 10.304 9.889 -15.080 1.00 79.44 167 ASN A N 1
ATOM 1356 C CA . ASN A 1 167 ? 10.023 8.487 -15.400 1.00 79.44 167 ASN A CA 1
ATOM 1357 C C . ASN A 1 167 ? 9.066 8.353 -16.589 1.00 79.44 167 ASN A C 1
ATOM 1359 O O . ASN A 1 167 ? 9.231 7.445 -17.395 1.00 79.44 167 ASN A O 1
ATOM 1363 N N . ILE A 1 168 ? 8.082 9.251 -16.723 1.00 84.19 168 ILE A N 1
ATOM 1364 C CA . ILE A 1 168 ? 7.153 9.245 -17.863 1.00 84.19 168 ILE A CA 1
ATOM 1365 C C . ILE A 1 168 ? 7.904 9.563 -19.160 1.00 84.19 168 ILE A C 1
ATOM 1367 O O . ILE A 1 168 ? 7.725 8.855 -20.148 1.00 84.19 168 ILE A O 1
ATOM 1371 N N . VAL A 1 169 ? 8.760 10.591 -19.140 1.00 86.19 169 VAL A N 1
ATOM 1372 C CA . VAL A 1 169 ? 9.580 10.979 -20.301 1.00 86.19 169 VAL A CA 1
ATOM 1373 C C . VAL A 1 169 ? 10.520 9.842 -20.695 1.00 86.19 169 VAL A C 1
ATOM 1375 O O . VAL A 1 169 ? 10.520 9.429 -21.848 1.00 86.19 169 VAL A O 1
ATOM 1378 N N . PHE A 1 170 ? 11.226 9.255 -19.726 1.00 86.12 170 PHE A N 1
ATOM 1379 C CA . PHE A 1 170 ? 12.092 8.101 -19.962 1.00 86.12 170 PHE A CA 1
ATOM 1380 C C . PHE A 1 170 ? 11.344 6.944 -20.642 1.00 86.12 170 PHE A C 1
ATOM 1382 O O . PHE A 1 170 ? 11.837 6.363 -21.607 1.00 86.12 170 PHE A O 1
ATOM 1389 N N . PHE A 1 171 ? 10.140 6.632 -20.156 1.00 87.62 171 PHE A N 1
ATOM 1390 C CA . PHE A 1 171 ? 9.315 5.549 -20.687 1.00 87.62 171 PHE A CA 1
ATOM 1391 C C . PHE A 1 171 ? 8.855 5.816 -22.124 1.00 87.62 171 PHE A C 1
ATOM 1393 O O . PHE A 1 171 ? 8.795 4.895 -22.933 1.00 87.62 171 PHE A O 1
ATOM 1400 N N . TYR A 1 172 ? 8.549 7.075 -22.440 1.00 89.06 172 TYR A N 1
ATOM 1401 C CA . TYR A 1 172 ? 8.206 7.503 -23.792 1.00 89.06 172 TYR A CA 1
ATOM 1402 C C . TYR A 1 172 ? 9.408 7.390 -24.742 1.00 89.06 172 TYR A C 1
ATOM 1404 O O . TYR A 1 172 ? 9.279 6.824 -25.829 1.00 89.06 172 TYR A O 1
ATOM 1412 N N . ASP A 1 173 ? 10.586 7.848 -24.311 1.00 91.06 173 ASP A N 1
ATOM 1413 C CA . ASP A 1 173 ? 11.811 7.812 -25.118 1.00 91.06 173 ASP A CA 1
ATOM 1414 C C . ASP A 1 173 ? 12.255 6.371 -25.436 1.00 91.06 173 ASP A C 1
ATOM 1416 O O . ASP A 1 173 ? 12.730 6.096 -26.537 1.00 91.06 173 ASP A O 1
ATOM 1420 N N . HIS A 1 174 ? 12.026 5.429 -24.513 1.00 90.81 174 HIS A N 1
ATOM 1421 C CA . HIS A 1 174 ? 12.408 4.015 -24.653 1.00 90.81 174 HIS A CA 1
ATOM 1422 C C . HIS A 1 174 ? 11.234 3.095 -25.032 1.00 90.81 174 HIS A C 1
ATOM 1424 O O . HIS A 1 174 ? 11.358 1.871 -24.975 1.00 90.81 174 HIS A O 1
ATOM 1430 N N . GLN A 1 175 ? 10.090 3.646 -25.453 1.00 90.94 175 GLN A N 1
ATOM 1431 C CA . GLN A 1 175 ? 8.844 2.887 -25.641 1.00 90.94 175 GLN A CA 1
ATOM 1432 C C . GLN A 1 175 ? 8.989 1.646 -26.542 1.00 90.94 175 GLN A C 1
ATOM 1434 O O . GLN A 1 175 ? 8.428 0.594 -26.244 1.00 90.94 175 GLN A O 1
ATOM 1439 N N . GLN A 1 176 ? 9.774 1.734 -27.623 1.00 90.81 176 GLN A N 1
ATOM 1440 C CA . GLN A 1 176 ? 9.961 0.620 -28.561 1.00 90.81 176 GLN A CA 1
ATOM 1441 C C . GLN A 1 176 ? 10.808 -0.510 -27.971 1.00 90.81 176 GLN A C 1
ATOM 1443 O O . GLN A 1 176 ? 10.572 -1.678 -28.272 1.00 90.81 176 GLN A O 1
ATOM 1448 N N . GLU A 1 177 ? 11.806 -0.170 -27.158 1.00 91.62 177 GLU A N 1
ATOM 1449 C CA . GLU A 1 177 ? 12.643 -1.145 -26.463 1.00 91.62 177 GLU A CA 1
ATOM 1450 C C . GLU A 1 177 ? 11.836 -1.839 -25.363 1.00 91.62 177 GLU A C 1
ATOM 1452 O O . GLU A 1 177 ? 11.751 -3.066 -25.334 1.00 91.62 177 GLU A O 1
ATOM 1457 N N . LEU A 1 178 ? 11.146 -1.056 -24.530 1.00 90.88 178 LEU A N 1
ATOM 1458 C CA . LEU A 1 178 ? 10.296 -1.577 -23.460 1.00 90.88 178 LEU A CA 1
ATOM 1459 C C . LEU A 1 178 ? 9.173 -2.469 -24.005 1.00 90.88 178 LEU A C 1
ATOM 1461 O O . LEU A 1 178 ? 8.880 -3.516 -23.430 1.00 90.88 178 LEU A O 1
ATOM 1465 N N . TYR A 1 179 ? 8.594 -2.122 -25.158 1.00 90.62 179 TYR A N 1
ATOM 1466 C CA . TYR A 1 179 ? 7.596 -2.967 -25.813 1.00 90.62 179 TYR A CA 1
ATOM 1467 C C . TYR A 1 179 ? 8.148 -4.335 -26.222 1.00 90.62 179 TYR A C 1
ATOM 1469 O O . TYR A 1 179 ? 7.441 -5.337 -26.109 1.00 90.62 179 TYR A O 1
ATOM 1477 N N . LYS A 1 180 ? 9.410 -4.418 -26.664 1.00 91.25 180 LYS A N 1
ATOM 1478 C CA . LYS A 1 180 ? 10.042 -5.705 -26.997 1.00 91.25 180 LYS A CA 1
ATOM 1479 C C . LYS A 1 180 ? 10.183 -6.589 -25.763 1.00 91.25 180 LYS A C 1
ATOM 1481 O O . LYS A 1 180 ? 9.903 -7.779 -25.850 1.00 91.25 180 LYS A O 1
ATOM 1486 N N . PHE A 1 181 ? 10.551 -6.022 -24.615 1.00 91.75 181 PHE A N 1
ATOM 1487 C CA . PHE A 1 181 ? 10.636 -6.778 -23.362 1.00 91.75 181 PHE A CA 1
ATOM 1488 C C . PHE A 1 181 ? 9.269 -7.275 -22.876 1.00 91.75 181 PHE A C 1
ATOM 1490 O O . PHE A 1 181 ? 9.161 -8.413 -22.427 1.00 91.75 181 PHE A O 1
ATOM 1497 N N . VAL A 1 182 ? 8.218 -6.463 -23.021 1.00 89.81 182 VAL A N 1
ATOM 1498 C CA . VAL A 1 182 ? 6.850 -6.869 -22.651 1.00 89.81 182 VAL A CA 1
ATOM 1499 C C . VAL A 1 182 ? 6.282 -7.911 -23.619 1.00 89.81 182 VAL A C 1
ATOM 1501 O O . VAL A 1 182 ? 5.646 -8.863 -23.192 1.00 89.81 182 VAL A O 1
ATOM 1504 N N . SER A 1 183 ? 6.510 -7.764 -24.927 1.00 88.56 183 SER A N 1
ATOM 1505 C CA . SER A 1 183 ? 5.999 -8.703 -25.945 1.00 88.56 183 SER A CA 1
ATOM 1506 C C . SER A 1 183 ? 6.754 -10.034 -26.017 1.00 88.56 183 SER A C 1
ATOM 1508 O O . SER A 1 183 ? 6.282 -10.957 -26.675 1.00 88.56 183 SER A O 1
ATOM 1510 N N . SER A 1 184 ? 7.906 -10.136 -25.352 1.00 89.31 184 SER A N 1
ATOM 1511 C CA . SER A 1 184 ? 8.687 -11.372 -25.209 1.00 89.31 184 SER A CA 1
ATOM 1512 C C . SER A 1 184 ? 8.526 -12.036 -23.837 1.00 89.31 184 SER A C 1
ATOM 1514 O O . SER A 1 184 ? 9.298 -12.936 -23.517 1.00 89.31 184 SER A O 1
ATOM 1516 N N . ASP A 1 185 ? 7.561 -11.583 -23.026 1.00 87.00 185 ASP A N 1
ATOM 1517 C CA . ASP A 1 185 ? 7.276 -12.072 -21.667 1.00 87.00 185 ASP A CA 1
ATOM 1518 C C . ASP A 1 185 ? 8.469 -11.986 -20.686 1.00 87.00 185 ASP A C 1
ATOM 1520 O O . ASP A 1 185 ? 8.445 -12.561 -19.601 1.00 87.00 185 ASP A O 1
ATOM 1524 N N . ILE A 1 186 ? 9.514 -11.215 -21.018 1.00 89.19 186 ILE A N 1
ATOM 1525 C CA . ILE A 1 186 ? 10.627 -10.922 -20.097 1.00 89.19 186 ILE A CA 1
ATOM 1526 C C . ILE A 1 186 ? 10.127 -10.023 -18.959 1.00 89.19 186 ILE A C 1
ATOM 1528 O O . ILE A 1 186 ? 10.495 -10.199 -17.793 1.00 89.19 186 ILE A O 1
ATOM 1532 N N . VAL A 1 187 ? 9.273 -9.059 -19.305 1.00 88.81 187 VAL A N 1
ATOM 1533 C CA . VAL A 1 187 ? 8.671 -8.106 -18.375 1.00 88.81 187 VAL A CA 1
ATOM 1534 C C . VAL A 1 187 ? 7.164 -8.273 -18.382 1.00 88.81 187 VAL A C 1
ATOM 1536 O O . VAL A 1 187 ? 6.536 -8.323 -19.438 1.00 88.81 187 VAL A O 1
ATOM 1539 N N . SER A 1 188 ? 6.574 -8.297 -17.192 1.00 87.44 188 SER A N 1
ATOM 1540 C CA . SER A 1 188 ? 5.141 -8.465 -17.040 1.00 87.44 188 SER A CA 1
ATOM 1541 C C . SER A 1 188 ? 4.368 -7.269 -17.566 1.00 87.44 188 SER A C 1
ATOM 1543 O O . SER A 1 188 ? 4.687 -6.117 -17.270 1.00 87.44 188 SER A O 1
ATOM 1545 N N . ASN A 1 189 ? 3.289 -7.550 -18.288 1.00 86.94 189 ASN A N 1
ATOM 1546 C CA . ASN A 1 189 ? 2.323 -6.536 -18.678 1.00 86.94 189 ASN A CA 1
AT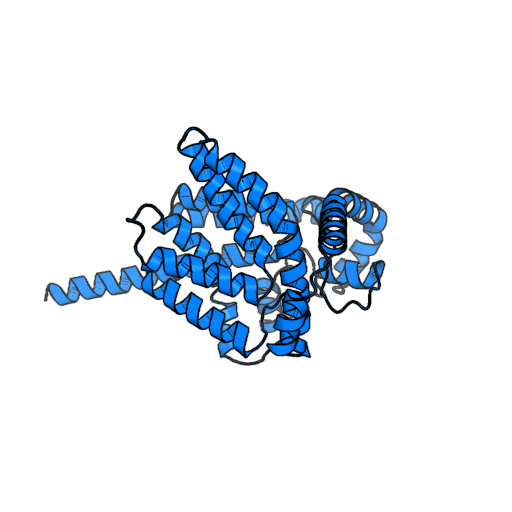OM 1547 C C . ASN A 1 189 ? 1.536 -6.004 -17.458 1.00 86.94 189 ASN A C 1
ATOM 1549 O O . ASN A 1 189 ? 1.376 -6.719 -16.470 1.00 86.94 189 ASN A O 1
ATOM 1553 N N . TYR A 1 190 ? 0.939 -4.810 -17.567 1.00 85.44 190 TYR A N 1
ATOM 1554 C CA . TYR A 1 190 ? 0.122 -4.157 -16.528 1.00 85.44 190 TYR A CA 1
ATOM 1555 C C . TYR A 1 190 ? -0.968 -5.062 -15.930 1.00 85.44 190 TYR A C 1
ATOM 1557 O O . TYR A 1 190 ? -1.359 -4.900 -14.778 1.00 85.44 190 TYR A O 1
ATOM 1565 N N . ALA A 1 191 ? -1.490 -6.013 -16.710 1.00 84.56 191 ALA A N 1
ATOM 1566 C CA . ALA A 1 191 ? -2.532 -6.940 -16.271 1.00 84.56 191 ALA A CA 1
ATOM 1567 C C . ALA A 1 191 ? -2.012 -8.016 -15.303 1.00 84.56 191 ALA A C 1
ATOM 1569 O O . ALA A 1 191 ? -2.799 -8.589 -14.549 1.00 84.56 191 ALA A O 1
ATOM 1570 N N . TRP A 1 192 ? -0.706 -8.284 -15.329 1.00 83.50 192 TRP A N 1
ATOM 1571 C CA . TRP A 1 192 ? -0.020 -9.246 -14.471 1.00 83.50 192 TRP A CA 1
ATOM 1572 C C . TRP A 1 192 ? 0.787 -8.579 -13.354 1.00 83.50 192 TRP A C 1
ATOM 1574 O O . TRP A 1 192 ? 1.370 -9.278 -12.524 1.00 83.50 192 TRP A O 1
ATOM 1584 N N . GLU A 1 193 ? 0.790 -7.246 -13.291 1.00 79.00 193 GLU A N 1
ATOM 1585 C CA . GLU A 1 193 ? 1.392 -6.526 -12.178 1.00 79.00 193 GLU A CA 1
ATOM 1586 C C . GLU A 1 193 ? 0.591 -6.755 -10.899 1.00 79.00 193 GLU A C 1
ATOM 1588 O O . GLU A 1 193 ? -0.622 -6.546 -10.839 1.00 79.00 193 GLU A O 1
ATOM 1593 N N . GLY A 1 194 ? 1.291 -7.169 -9.848 1.00 76.88 194 GLY A N 1
ATOM 1594 C CA . GLY A 1 194 ? 0.698 -7.416 -8.545 1.00 76.88 194 GLY A CA 1
ATOM 1595 C C . GLY A 1 194 ? 0.892 -8.834 -8.036 1.00 76.88 194 GLY A C 1
ATOM 1596 O O . GLY A 1 194 ? 0.829 -9.828 -8.756 1.00 76.88 194 GLY A O 1
ATOM 1597 N N . LEU A 1 195 ? 1.088 -8.920 -6.726 1.00 78.94 195 LEU A N 1
ATOM 1598 C CA . LEU A 1 195 ? 1.250 -10.162 -5.990 1.00 78.94 195 LEU A CA 1
ATOM 1599 C C . LEU A 1 195 ? 0.059 -11.123 -6.194 1.00 78.94 195 LEU A C 1
ATOM 1601 O O . LEU A 1 195 ? 0.316 -12.311 -6.405 1.00 78.94 195 LEU A O 1
ATOM 1605 N N . PRO A 1 196 ? -1.219 -10.679 -6.186 1.00 79.81 196 PRO A N 1
ATOM 1606 C CA . PRO A 1 196 ? -2.342 -11.588 -6.418 1.00 79.81 196 PRO A CA 1
ATOM 1607 C C . PRO A 1 196 ? -2.317 -12.197 -7.827 1.00 79.81 196 PRO A C 1
ATOM 1609 O O . PRO A 1 196 ? -2.456 -13.409 -7.977 1.00 79.81 196 PRO A O 1
ATOM 1612 N N . GLN A 1 197 ? -2.075 -11.378 -8.851 1.00 83.81 197 GLN A N 1
ATOM 1613 C CA . GLN A 1 197 ? -2.021 -11.778 -10.256 1.00 83.81 197 GLN A CA 1
ATOM 1614 C C . GLN A 1 197 ? -0.869 -12.743 -10.517 1.00 83.81 197 GLN A C 1
ATOM 1616 O O . GLN A 1 197 ? -1.090 -13.820 -11.066 1.00 83.81 197 GLN A O 1
ATOM 1621 N N . GLN A 1 198 ? 0.339 -12.403 -10.057 1.00 81.62 198 GLN A N 1
ATOM 1622 C CA . GLN A 1 198 ? 1.509 -13.270 -10.192 1.00 81.62 198 GLN A CA 1
ATOM 1623 C C . GLN A 1 198 ? 1.342 -14.590 -9.433 1.00 81.62 198 GLN A C 1
ATOM 1625 O O . GLN A 1 198 ? 1.805 -15.630 -9.895 1.00 81.62 198 GLN A O 1
ATOM 1630 N N . THR A 1 199 ? 0.660 -14.579 -8.283 1.00 80.50 199 THR A N 1
ATOM 1631 C CA . THR A 1 199 ? 0.339 -15.818 -7.558 1.00 80.50 199 THR A CA 1
ATOM 1632 C C . THR A 1 199 ? -0.576 -16.703 -8.392 1.00 80.50 199 THR A C 1
ATOM 1634 O O . THR A 1 199 ? -0.289 -17.885 -8.560 1.00 80.50 199 THR A O 1
ATOM 1637 N N . VAL A 1 200 ? -1.667 -16.147 -8.925 1.00 82.88 200 VAL A N 1
ATOM 1638 C CA . VAL A 1 200 ? -2.611 -16.898 -9.763 1.00 82.88 200 VAL A CA 1
ATOM 1639 C C . VAL A 1 200 ? -1.920 -17.417 -11.023 1.00 82.88 200 VAL A C 1
ATOM 1641 O O . VAL A 1 200 ? -2.087 -18.586 -11.351 1.00 82.88 200 VAL A O 1
ATOM 1644 N N . ALA A 1 201 ? -1.090 -16.601 -11.677 1.00 85.50 201 ALA A N 1
ATOM 1645 C CA . ALA A 1 201 ? -0.307 -17.015 -12.838 1.00 85.50 201 ALA A CA 1
ATOM 1646 C C . ALA A 1 201 ? 0.574 -18.233 -12.518 1.00 85.50 201 ALA A C 1
ATOM 1648 O O . ALA A 1 201 ? 0.464 -19.259 -13.186 1.00 85.50 201 ALA A O 1
ATOM 1649 N N . LYS A 1 202 ? 1.346 -18.177 -11.424 1.00 83.38 202 LYS A N 1
ATOM 1650 C CA . LYS A 1 202 ? 2.195 -19.293 -10.976 1.00 83.38 202 LYS A CA 1
ATOM 1651 C C . LYS A 1 202 ? 1.395 -20.549 -10.627 1.00 83.38 202 LYS A C 1
ATOM 1653 O O . LYS A 1 202 ? 1.832 -21.650 -10.944 1.00 83.38 202 LYS A O 1
ATOM 1658 N N . LEU A 1 203 ? 0.218 -20.405 -10.010 1.00 83.94 203 LEU A N 1
ATOM 1659 C CA . LEU A 1 203 ? -0.679 -21.534 -9.723 1.00 83.94 203 LEU A CA 1
ATOM 1660 C C . LEU A 1 203 ? -1.235 -22.186 -10.998 1.00 83.94 203 LEU A C 1
ATOM 1662 O O . LEU A 1 203 ? -1.501 -23.384 -10.998 1.00 83.94 203 LEU A O 1
ATOM 1666 N N . LEU A 1 204 ? -1.393 -21.412 -12.073 1.00 88.06 204 LEU A N 1
ATOM 1667 C CA . LEU A 1 204 ? -1.818 -21.889 -13.390 1.00 88.06 204 LEU A CA 1
ATOM 1668 C C . LEU A 1 204 ? -0.649 -22.376 -14.265 1.00 88.06 204 LEU A C 1
ATOM 1670 O O . LEU A 1 204 ? -0.876 -22.770 -15.406 1.00 88.06 204 LEU A O 1
ATOM 1674 N N . GLY A 1 205 ? 0.588 -22.359 -13.754 1.00 88.12 205 GLY A N 1
ATOM 1675 C CA . GLY A 1 205 ? 1.785 -22.740 -14.509 1.00 88.12 205 GLY A CA 1
ATOM 1676 C C . GLY A 1 205 ? 2.220 -21.714 -15.561 1.00 88.12 205 GLY A C 1
ATOM 1677 O O . GLY A 1 205 ? 2.951 -22.067 -16.482 1.00 88.12 205 GLY A O 1
ATOM 1678 N N . LEU A 1 206 ? 1.764 -20.464 -15.445 1.00 88.69 206 LEU A N 1
ATOM 1679 C CA . LEU A 1 206 ? 2.155 -19.352 -16.310 1.00 88.69 206 LEU A CA 1
ATOM 1680 C C . LEU A 1 206 ? 3.361 -18.612 -15.713 1.00 88.69 206 LEU A C 1
ATOM 1682 O O . LEU A 1 206 ? 3.432 -18.425 -14.495 1.00 88.69 206 LEU A O 1
ATOM 1686 N N . ASP A 1 207 ? 4.258 -18.135 -16.576 1.00 86.12 207 ASP A N 1
ATOM 1687 C CA . ASP A 1 207 ? 5.357 -17.239 -16.208 1.00 86.12 207 ASP A CA 1
ATOM 1688 C C . ASP A 1 207 ? 5.136 -15.867 -16.861 1.00 86.12 207 ASP A C 1
ATOM 1690 O O . ASP A 1 207 ? 5.448 -15.690 -18.036 1.00 86.12 207 ASP A O 1
ATOM 1694 N N . PRO A 1 208 ? 4.514 -14.910 -16.152 1.00 81.12 208 PRO A N 1
ATOM 1695 C CA . PRO A 1 208 ? 4.136 -13.632 -16.738 1.00 81.12 208 PRO A CA 1
ATOM 1696 C C . PRO A 1 208 ? 5.306 -12.642 -16.843 1.00 81.12 208 PRO A C 1
ATOM 1698 O O . PRO A 1 208 ? 5.052 -11.494 -17.187 1.00 81.12 208 PRO A O 1
ATOM 1701 N N . GLY A 1 209 ? 6.541 -13.028 -16.506 1.00 86.69 209 GLY A N 1
ATOM 1702 C CA . GLY A 1 209 ? 7.707 -12.143 -16.527 1.00 86.69 209 GLY A CA 1
ATOM 1703 C C . GLY A 1 209 ? 7.927 -11.342 -15.239 1.00 86.69 209 GLY A C 1
ATOM 1704 O O . GLY A 1 209 ? 7.184 -11.446 -14.257 1.00 86.69 209 GLY A O 1
ATOM 1705 N N . VAL A 1 210 ? 8.992 -10.535 -15.230 1.00 84.62 210 VAL A N 1
ATOM 1706 C CA . VAL A 1 210 ? 9.409 -9.722 -14.072 1.00 84.62 210 VAL A CA 1
ATOM 1707 C C . VAL A 1 210 ? 8.585 -8.435 -13.988 1.00 84.62 210 VAL A C 1
ATOM 1709 O O . VAL A 1 210 ? 8.290 -7.820 -15.007 1.00 84.62 210 VAL A O 1
ATOM 1712 N N . ASP A 1 211 ? 8.249 -7.994 -12.774 1.00 83.94 211 ASP A N 1
ATOM 1713 C CA . ASP A 1 211 ? 7.590 -6.703 -12.531 1.00 83.94 211 ASP A CA 1
ATOM 1714 C C . ASP A 1 211 ? 8.369 -5.541 -13.179 1.00 83.94 211 ASP A C 1
ATOM 1716 O O . ASP A 1 211 ? 9.586 -5.420 -12.996 1.00 83.94 211 ASP A O 1
ATOM 1720 N N . MET A 1 212 ? 7.673 -4.676 -13.924 1.00 85.06 212 MET A N 1
ATOM 1721 C CA . MET A 1 212 ? 8.295 -3.602 -14.705 1.00 85.06 212 MET A CA 1
ATOM 1722 C C . MET A 1 212 ? 9.087 -2.638 -13.815 1.00 85.06 212 MET A C 1
ATOM 1724 O O . MET A 1 212 ? 10.163 -2.174 -14.195 1.00 85.06 212 MET A O 1
ATOM 1728 N N . HIS A 1 213 ? 8.608 -2.354 -12.604 1.00 82.38 213 HIS A N 1
ATOM 1729 C CA . HIS A 1 213 ? 9.287 -1.432 -11.705 1.00 82.38 213 HIS A CA 1
ATOM 1730 C C . HIS A 1 213 ? 10.626 -1.969 -11.194 1.00 82.38 213 HIS A C 1
ATOM 1732 O O . HIS A 1 213 ? 11.564 -1.194 -10.970 1.00 82.38 213 HIS A O 1
ATOM 1738 N N . ILE A 1 214 ? 10.696 -3.286 -10.985 1.00 80.69 214 ILE A N 1
ATOM 1739 C CA . ILE A 1 214 ? 11.917 -3.999 -10.597 1.00 80.69 214 ILE A CA 1
ATOM 1740 C C . ILE A 1 214 ? 12.854 -4.094 -11.801 1.00 80.69 214 ILE A C 1
ATOM 1742 O O . ILE A 1 214 ? 14.036 -3.764 -11.683 1.00 80.69 214 ILE A O 1
ATOM 1746 N N . PHE A 1 215 ? 12.319 -4.477 -12.965 1.00 85.38 215 PHE A N 1
ATOM 1747 C CA . PHE A 1 215 ? 13.086 -4.599 -14.201 1.00 85.38 215 PHE A CA 1
ATOM 1748 C C . PHE A 1 215 ? 13.808 -3.293 -14.537 1.00 85.38 215 PHE A C 1
ATOM 1750 O O . PHE A 1 215 ? 15.032 -3.292 -14.638 1.00 85.38 215 PHE A O 1
ATOM 1757 N N . LEU A 1 216 ? 13.086 -2.170 -14.610 1.00 85.06 216 LEU A N 1
ATOM 1758 C CA . LEU A 1 216 ? 13.665 -0.870 -14.965 1.00 85.06 216 LEU A CA 1
ATOM 1759 C C . LEU A 1 216 ? 14.783 -0.443 -14.016 1.00 85.06 216 LEU A C 1
ATOM 1761 O O . LEU A 1 216 ? 15.805 0.078 -14.458 1.00 85.06 216 LEU A O 1
ATOM 1765 N N . TYR A 1 217 ? 14.604 -0.675 -12.715 1.00 79.19 217 TYR A N 1
ATOM 1766 C CA . TYR A 1 217 ? 15.637 -0.354 -11.739 1.00 79.19 217 TYR A CA 1
ATOM 1767 C C . TYR A 1 217 ? 16.881 -1.227 -11.940 1.00 79.19 217 TYR A C 1
ATOM 1769 O O . TYR A 1 217 ? 17.994 -0.710 -12.036 1.00 79.19 217 TYR A O 1
ATOM 1777 N N . SER A 1 218 ? 16.695 -2.545 -12.060 1.00 79.00 218 SER A N 1
ATOM 1778 C CA . SER A 1 218 ? 17.803 -3.489 -12.237 1.00 79.00 218 SER A CA 1
ATOM 1779 C C . SER A 1 218 ? 18.565 -3.279 -13.550 1.00 79.00 218 SER A C 1
ATOM 1781 O O . SER A 1 218 ? 19.791 -3.362 -13.564 1.00 79.00 218 SER A O 1
ATOM 1783 N N . HIS A 1 219 ? 17.850 -2.961 -14.631 1.00 82.94 219 HIS A N 1
ATOM 1784 C CA . HIS A 1 219 ? 18.399 -2.872 -15.977 1.00 82.94 219 HIS A CA 1
ATOM 1785 C C . HIS A 1 219 ? 19.098 -1.533 -16.244 1.00 82.94 219 HIS A C 1
ATOM 1787 O O . HIS A 1 219 ? 20.171 -1.522 -16.840 1.00 82.94 219 HIS A O 1
ATOM 1793 N N . TYR A 1 220 ? 18.529 -0.411 -15.783 1.00 80.38 220 TYR A N 1
ATOM 1794 C CA . TYR A 1 220 ? 19.027 0.928 -16.135 1.00 80.38 220 TYR A CA 1
ATOM 1795 C C . TYR A 1 220 ? 19.782 1.653 -15.013 1.00 80.38 220 TYR A C 1
ATOM 1797 O O . TYR A 1 220 ? 20.540 2.574 -15.305 1.00 80.38 220 TYR A O 1
ATOM 1805 N N . ILE A 1 221 ? 19.582 1.289 -13.740 1.00 74.69 221 ILE A N 1
ATOM 1806 C CA . ILE A 1 221 ? 20.208 1.992 -12.600 1.00 74.69 221 ILE A CA 1
ATOM 1807 C C . ILE A 1 221 ? 21.377 1.191 -12.007 1.00 74.69 221 ILE A C 1
ATOM 1809 O O . ILE A 1 221 ? 22.262 1.785 -11.391 1.00 74.69 221 ILE A O 1
ATOM 1813 N N . SER A 1 222 ? 21.414 -0.132 -12.222 1.00 56.97 222 SER A N 1
ATOM 1814 C CA . SER A 1 222 ? 22.535 -1.021 -11.870 1.00 56.97 222 SER A CA 1
ATOM 1815 C C . SER A 1 222 ? 23.145 -0.733 -10.488 1.00 56.97 222 SER A C 1
ATOM 1817 O O . SER A 1 222 ? 24.358 -0.561 -10.361 1.00 56.97 222 SER A O 1
ATOM 1819 N N . SER A 1 223 ? 22.320 -0.621 -9.444 1.00 54.50 223 SER A N 1
ATOM 1820 C CA . SER A 1 223 ? 22.824 -0.484 -8.076 1.00 54.50 223 SER A CA 1
ATOM 1821 C C . SER A 1 223 ? 22.808 -1.848 -7.381 1.00 54.50 223 SER A C 1
ATOM 1823 O O . SER A 1 223 ? 21.820 -2.578 -7.398 1.00 54.50 223 SER A O 1
ATOM 1825 N N . THR A 1 224 ? 23.922 -2.196 -6.744 1.00 44.25 224 THR A N 1
ATOM 1826 C CA . THR A 1 224 ? 24.054 -3.364 -5.859 1.00 44.25 224 THR A CA 1
ATOM 1827 C C . THR A 1 224 ? 23.447 -3.119 -4.474 1.00 44.25 224 THR A C 1
ATOM 1829 O O . THR A 1 224 ? 23.629 -3.929 -3.569 1.00 44.25 224 THR A O 1
ATOM 1832 N N . SER A 1 225 ? 22.750 -1.995 -4.261 1.00 43.47 225 SER A N 1
ATOM 1833 C CA . SER A 1 225 ? 22.152 -1.688 -2.965 1.00 43.47 225 SER A CA 1
ATOM 1834 C C . SER A 1 225 ? 20.928 -2.576 -2.743 1.00 43.47 225 SER A C 1
ATOM 1836 O O . SER A 1 225 ? 19.877 -2.336 -3.329 1.00 43.47 225 SER A O 1
ATOM 1838 N N . GLU A 1 226 ? 21.078 -3.563 -1.859 1.00 39.34 226 GLU A N 1
ATOM 1839 C CA . GLU A 1 226 ? 20.111 -4.596 -1.435 1.00 39.34 226 GLU A CA 1
ATOM 1840 C C . GLU A 1 226 ? 18.729 -4.085 -0.980 1.00 39.34 226 GLU A C 1
ATOM 1842 O O . GLU A 1 226 ? 17.822 -4.870 -0.718 1.00 39.34 226 GLU A O 1
ATOM 1847 N N . ALA A 1 227 ? 18.510 -2.773 -0.902 1.00 41.81 227 ALA A N 1
ATOM 1848 C CA . ALA A 1 227 ? 17.173 -2.240 -0.728 1.00 41.81 227 ALA A CA 1
ATOM 1849 C C . ALA A 1 227 ? 16.476 -2.224 -2.090 1.00 41.81 227 ALA A C 1
ATOM 1851 O O . ALA A 1 227 ? 16.731 -1.313 -2.876 1.00 41.81 227 ALA A O 1
ATOM 1852 N N . VAL A 1 228 ? 15.582 -3.194 -2.337 1.00 49.72 228 VAL A N 1
ATOM 1853 C CA . VAL A 1 228 ? 14.655 -3.230 -3.489 1.00 49.72 228 VAL A CA 1
ATOM 1854 C C . VAL A 1 228 ? 14.018 -1.851 -3.661 1.00 49.72 228 VAL A C 1
ATOM 1856 O O . VAL A 1 228 ? 13.040 -1.484 -3.002 1.00 49.72 228 VAL A O 1
ATOM 1859 N N . THR A 1 229 ? 14.640 -1.045 -4.508 1.00 55.44 229 THR A N 1
ATOM 1860 C CA . THR A 1 229 ? 14.201 0.293 -4.854 1.00 55.44 229 THR A CA 1
ATOM 1861 C C . THR A 1 229 ? 13.616 0.152 -6.238 1.00 55.44 229 THR A C 1
ATOM 1863 O O . THR A 1 229 ? 14.187 -0.501 -7.099 1.00 55.44 229 THR A O 1
ATOM 1866 N N . THR A 1 230 ? 12.420 0.680 -6.431 1.00 66.00 230 THR A N 1
ATOM 1867 C CA . THR A 1 230 ? 11.673 0.494 -7.668 1.00 66.00 230 THR A CA 1
ATOM 1868 C C . THR A 1 230 ? 11.623 1.795 -8.444 1.00 66.00 230 THR A C 1
ATOM 1870 O O . THR A 1 230 ? 11.416 2.867 -7.859 1.00 66.00 230 THR A O 1
ATOM 1873 N N . LEU A 1 231 ? 11.780 1.711 -9.766 1.00 73.56 231 LEU A N 1
ATOM 1874 C CA . LEU A 1 231 ? 11.478 2.837 -10.639 1.00 73.56 231 LEU A CA 1
ATOM 1875 C C . LEU A 1 231 ? 9.970 2.846 -10.893 1.00 73.56 231 LEU A C 1
ATOM 1877 O O . LEU A 1 231 ? 9.394 1.897 -11.417 1.00 73.56 231 LEU A O 1
ATOM 1881 N N . GLN A 1 232 ? 9.293 3.904 -10.453 1.00 76.62 232 GLN A N 1
ATOM 1882 C CA . GLN A 1 232 ? 7.836 3.971 -10.532 1.00 76.62 232 GLN A CA 1
ATOM 1883 C C . GLN A 1 232 ? 7.379 4.284 -11.956 1.00 76.62 232 GLN A C 1
ATOM 1885 O O . GLN A 1 232 ? 7.692 5.346 -12.492 1.00 76.62 232 GLN A O 1
ATOM 1890 N N . VAL A 1 233 ? 6.604 3.366 -12.523 1.00 80.69 233 VAL A N 1
ATOM 1891 C CA . VAL A 1 233 ? 5.914 3.477 -13.805 1.00 80.69 233 VAL A CA 1
ATOM 1892 C C . VAL A 1 233 ? 4.529 4.028 -13.519 1.00 80.69 233 VAL A C 1
ATOM 1894 O O . VAL A 1 233 ? 3.643 3.297 -13.094 1.00 80.69 233 VAL A O 1
ATOM 1897 N N . GLY A 1 234 ? 4.368 5.343 -13.651 1.00 80.25 234 GLY A N 1
ATOM 1898 C CA . GLY A 1 234 ? 3.097 6.007 -13.359 1.00 80.25 234 GLY A CA 1
ATOM 1899 C C . GLY A 1 234 ? 1.980 5.582 -14.316 1.00 80.25 234 GLY A C 1
ATOM 1900 O O . GLY A 1 234 ? 2.236 4.994 -15.366 1.00 80.25 234 GLY A O 1
ATOM 1901 N N . PHE A 1 235 ? 0.736 5.952 -13.990 1.00 84.75 235 PHE A N 1
ATOM 1902 C CA . PHE A 1 235 ? -0.443 5.602 -14.797 1.00 84.75 235 PHE A CA 1
ATOM 1903 C C . PHE A 1 235 ? -0.254 5.891 -16.297 1.00 84.75 235 PHE A C 1
ATOM 1905 O O . PHE A 1 235 ? -0.603 5.070 -17.139 1.00 84.75 235 PHE A O 1
ATOM 1912 N N . ILE A 1 236 ? 0.318 7.050 -16.629 1.00 87.31 236 ILE A N 1
ATOM 1913 C CA . ILE A 1 236 ? 0.463 7.521 -18.012 1.00 87.31 236 ILE A CA 1
ATOM 1914 C C . ILE A 1 236 ? 1.460 6.667 -18.809 1.00 87.31 236 ILE A C 1
ATOM 1916 O O . ILE A 1 236 ? 1.253 6.455 -19.999 1.00 87.31 236 ILE A O 1
ATOM 1920 N N . SER A 1 237 ? 2.510 6.143 -18.173 1.00 87.25 237 SER A N 1
ATOM 1921 C CA . SER A 1 237 ? 3.603 5.432 -18.848 1.00 87.25 237 SER A CA 1
ATOM 1922 C C . SER A 1 237 ? 3.116 4.220 -19.653 1.00 87.25 237 SER A C 1
ATOM 1924 O O . SER A 1 237 ? 3.533 4.018 -20.791 1.00 87.25 237 SER A O 1
ATOM 1926 N N . TRP A 1 238 ? 2.157 3.464 -19.117 1.00 87.62 238 TRP A N 1
ATOM 1927 C CA . TRP A 1 238 ? 1.586 2.282 -19.773 1.00 87.62 238 TRP A CA 1
ATOM 1928 C C . TRP A 1 238 ? 0.851 2.575 -21.087 1.00 87.62 238 TRP A C 1
ATOM 1930 O O . TRP A 1 238 ? 0.706 1.678 -21.919 1.00 87.62 238 TRP A O 1
ATOM 1940 N N . LEU A 1 239 ? 0.428 3.823 -21.313 1.00 88.12 239 LEU A N 1
ATOM 1941 C CA . LEU A 1 239 ? -0.216 4.232 -22.564 1.00 88.12 239 LEU A CA 1
ATOM 1942 C C . LEU A 1 239 ? 0.754 4.239 -23.751 1.00 88.12 239 LEU A C 1
ATOM 1944 O O . LEU A 1 239 ? 0.304 4.136 -24.890 1.00 88.12 239 LEU A O 1
ATOM 1948 N N . PHE A 1 240 ? 2.062 4.345 -23.498 1.00 86.38 240 PHE A N 1
ATOM 1949 C CA . PHE A 1 240 ? 3.076 4.493 -24.545 1.00 86.38 240 PHE A CA 1
ATOM 1950 C C . PHE A 1 240 ? 3.654 3.168 -25.051 1.00 86.38 240 PHE A C 1
ATOM 1952 O O . PHE A 1 240 ? 4.268 3.143 -26.108 1.00 86.38 240 PHE A O 1
ATOM 1959 N N . LEU A 1 241 ? 3.430 2.046 -24.358 1.00 83.25 241 LEU A N 1
ATOM 1960 C CA . LEU A 1 241 ? 4.027 0.758 -24.741 1.00 83.25 241 LEU A CA 1
ATOM 1961 C C . LEU A 1 241 ? 3.535 0.214 -26.085 1.00 83.25 241 LEU A C 1
ATOM 1963 O O . LEU A 1 241 ? 4.235 -0.566 -26.710 1.00 83.25 241 LEU A O 1
ATOM 1967 N N . GLY A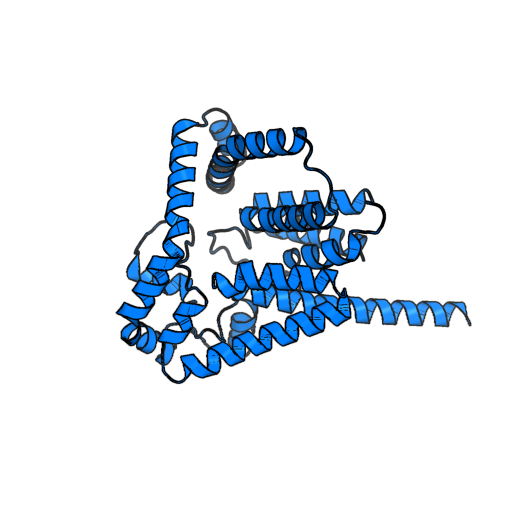 1 242 ? 2.343 0.585 -26.549 1.00 76.19 242 GLY A N 1
ATOM 1968 C CA . GLY A 1 242 ? 1.858 0.134 -27.850 1.00 76.19 242 GLY A CA 1
ATOM 1969 C C . GLY A 1 242 ? 0.412 0.520 -28.126 1.00 76.19 242 GLY A C 1
ATOM 1970 O O . GLY A 1 242 ? -0.343 0.870 -27.220 1.00 76.19 242 GLY A O 1
ATOM 1971 N N . THR A 1 243 ? 0.004 0.416 -29.393 1.00 71.25 243 THR A N 1
ATOM 1972 C CA . THR A 1 243 ? -1.325 0.841 -29.866 1.00 71.25 243 THR A CA 1
ATOM 1973 C C . THR A 1 243 ? -2.475 0.062 -29.226 1.00 71.25 243 THR A C 1
ATOM 1975 O O . THR A 1 243 ? -3.541 0.619 -28.994 1.00 71.25 243 THR A O 1
ATOM 1978 N N . LEU A 1 244 ? -2.281 -1.224 -28.918 1.00 78.44 244 LEU A N 1
ATOM 1979 C CA . LEU A 1 244 ? -3.295 -2.008 -28.204 1.00 78.44 244 LEU A CA 1
ATOM 1980 C C . LEU A 1 244 ? -3.308 -1.669 -26.709 1.00 78.44 244 LEU A C 1
ATOM 1982 O O . LEU A 1 244 ? -4.379 -1.584 -26.108 1.00 78.44 244 LEU A O 1
ATOM 1986 N N . SER A 1 245 ? -2.140 -1.414 -26.113 1.00 79.06 245 SER A N 1
ATOM 1987 C CA . SER A 1 245 ? -2.035 -1.004 -24.710 1.00 79.06 245 SER A CA 1
ATOM 1988 C C . SER A 1 245 ? -2.733 0.331 -24.467 1.00 79.06 245 SER A C 1
ATOM 1990 O O . SER A 1 245 ? -3.486 0.428 -23.508 1.00 79.06 245 SER A O 1
ATOM 1992 N N . SER A 1 246 ? -2.610 1.316 -25.362 1.00 80.38 246 SER A N 1
ATOM 1993 C CA . SER A 1 246 ? -3.280 2.617 -25.211 1.00 80.38 246 SER A CA 1
ATOM 1994 C C . SER A 1 246 ? -4.814 2.540 -25.167 1.00 80.38 246 SER A C 1
ATOM 1996 O O . SER A 1 246 ? -5.447 3.456 -24.646 1.00 80.38 246 SER A O 1
ATOM 1998 N N . VAL A 1 247 ? -5.417 1.445 -25.651 1.00 85.94 247 VAL A N 1
ATOM 1999 C CA . VAL A 1 247 ? -6.869 1.201 -25.602 1.00 85.94 247 VAL A CA 1
ATOM 2000 C C . VAL A 1 247 ? -7.251 0.263 -24.456 1.00 85.94 247 VAL A C 1
ATOM 2002 O O . VAL A 1 247 ? -8.129 0.585 -23.654 1.00 85.94 247 VAL A O 1
ATOM 2005 N N . PHE A 1 248 ? -6.602 -0.899 -24.349 1.00 89.88 248 PHE A N 1
ATOM 2006 C CA . PHE A 1 248 ? -6.988 -1.920 -23.372 1.00 89.88 248 PHE A CA 1
ATOM 2007 C C . PHE A 1 248 ? -6.579 -1.578 -21.943 1.00 89.88 248 PHE A C 1
ATOM 2009 O O . PHE A 1 248 ? -7.297 -1.935 -21.010 1.00 89.88 248 PHE A O 1
ATOM 2016 N N . TYR A 1 249 ? -5.482 -0.846 -21.751 1.00 90.38 249 TYR A N 1
ATOM 2017 C CA . TYR A 1 249 ? -5.055 -0.457 -20.413 1.00 90.38 249 TYR A CA 1
ATOM 2018 C C . TYR A 1 249 ? -6.037 0.515 -19.741 1.00 90.38 249 TYR A C 1
ATOM 2020 O O . TYR A 1 249 ? -6.461 0.222 -18.621 1.00 90.38 249 TYR A O 1
ATOM 2028 N N . PRO A 1 250 ? -6.502 1.609 -20.385 1.00 91.50 250 PRO A N 1
ATOM 2029 C CA . PRO A 1 250 ? -7.561 2.435 -19.807 1.00 91.50 250 PRO A CA 1
ATOM 2030 C C . PRO A 1 250 ? -8.831 1.653 -19.473 1.00 91.50 250 PRO A C 1
ATOM 2032 O O . PRO A 1 250 ? -9.425 1.891 -18.424 1.00 91.50 250 PRO A O 1
ATOM 2035 N N . LEU A 1 251 ? -9.233 0.700 -20.323 1.00 92.62 251 LEU A N 1
ATOM 2036 C CA . LEU A 1 251 ? -10.399 -0.152 -20.067 1.00 92.62 251 LEU A CA 1
ATOM 2037 C C . LEU A 1 251 ? -10.189 -1.057 -18.850 1.00 92.62 251 LEU A C 1
ATOM 2039 O O . LEU A 1 251 ? -11.083 -1.170 -18.013 1.00 92.62 251 LEU A O 1
ATOM 2043 N N . PHE A 1 252 ? -9.007 -1.659 -18.719 1.00 91.75 252 PHE A N 1
ATOM 2044 C CA . PHE A 1 252 ? -8.625 -2.439 -17.546 1.00 91.75 252 PHE A CA 1
ATOM 2045 C C . PHE A 1 252 ? -8.673 -1.588 -16.271 1.00 91.75 252 PHE A C 1
ATOM 2047 O O . PHE A 1 252 ? -9.317 -1.975 -15.294 1.00 91.75 252 PHE A O 1
ATOM 2054 N N . VAL A 1 253 ? -8.060 -0.399 -16.292 1.00 92.88 253 VAL A N 1
ATOM 2055 C CA . VAL A 1 253 ? -8.049 0.517 -15.142 1.00 92.88 253 VAL A CA 1
ATOM 2056 C C . VAL A 1 253 ? -9.465 0.982 -14.793 1.00 92.88 253 VAL A C 1
ATOM 2058 O O . VAL A 1 253 ? -9.845 1.007 -13.622 1.00 92.88 253 VAL A O 1
ATOM 2061 N N . PHE A 1 254 ? -10.281 1.292 -15.796 1.00 94.25 254 PHE A N 1
ATOM 2062 C CA . PHE A 1 254 ? -11.683 1.636 -15.597 1.00 94.25 254 PHE A CA 1
ATOM 2063 C C . PHE A 1 254 ? -12.457 0.483 -14.942 1.00 94.25 254 PHE A C 1
ATOM 2065 O O . PHE A 1 254 ? -13.164 0.702 -13.959 1.00 94.25 254 PHE A O 1
ATOM 2072 N N . ALA A 1 255 ? -12.266 -0.753 -15.410 1.00 94.38 255 ALA A N 1
ATOM 2073 C CA . ALA A 1 255 ? -12.927 -1.929 -14.855 1.00 94.38 255 ALA A CA 1
ATOM 2074 C C . ALA A 1 255 ? -12.578 -2.152 -13.373 1.00 94.38 255 ALA A C 1
ATOM 2076 O O . ALA A 1 255 ? -13.488 -2.303 -12.553 1.00 94.38 255 ALA A O 1
ATOM 2077 N N . ILE A 1 256 ? -11.293 -2.113 -12.996 1.00 93.56 256 ILE A N 1
ATOM 2078 C CA . ILE A 1 256 ? -10.884 -2.305 -11.590 1.00 93.56 256 ILE A CA 1
ATOM 2079 C C . ILE A 1 256 ? -11.387 -1.171 -10.682 1.00 93.56 256 ILE A C 1
ATOM 2081 O O . ILE A 1 256 ? -11.758 -1.429 -9.533 1.00 93.56 256 ILE A O 1
ATOM 2085 N N . ILE A 1 257 ? -11.471 0.066 -11.193 1.00 95.81 257 ILE A N 1
ATOM 2086 C CA . ILE A 1 257 ? -12.056 1.207 -10.474 1.00 95.81 257 ILE A CA 1
ATOM 2087 C C . ILE A 1 257 ? -13.555 0.992 -10.260 1.00 95.81 257 ILE A C 1
ATOM 2089 O O . ILE A 1 257 ? -14.039 1.132 -9.135 1.00 95.81 257 ILE A O 1
ATOM 2093 N N . CYS A 1 258 ? -14.291 0.614 -11.307 1.00 97.06 258 CYS A N 1
ATOM 2094 C CA . CYS A 1 258 ? -15.725 0.349 -11.226 1.00 97.06 258 CYS A CA 1
ATOM 2095 C C . CYS A 1 258 ? -16.041 -0.782 -10.243 1.00 97.06 258 CYS A C 1
ATOM 2097 O O . CYS A 1 258 ? -16.923 -0.619 -9.398 1.00 97.06 258 CYS A O 1
ATOM 2099 N N . ILE A 1 259 ? -15.303 -1.895 -10.304 1.00 96.06 259 ILE A N 1
ATOM 2100 C CA . ILE A 1 259 ? -15.461 -3.027 -9.378 1.00 96.06 259 ILE A CA 1
ATOM 2101 C C . ILE A 1 259 ? -15.211 -2.575 -7.937 1.00 96.06 259 ILE A C 1
ATOM 2103 O O . ILE A 1 259 ? -16.024 -2.850 -7.052 1.00 96.06 259 ILE A O 1
ATOM 2107 N N . SER A 1 260 ? -14.123 -1.842 -7.698 1.00 97.06 260 SER A N 1
ATOM 2108 C CA . SER A 1 260 ? -13.768 -1.374 -6.356 1.00 97.06 260 SER A CA 1
ATOM 2109 C C . SER A 1 260 ? -14.807 -0.399 -5.799 1.00 97.06 260 SER A C 1
ATOM 2111 O O . SER A 1 260 ? -15.243 -0.558 -4.662 1.00 97.06 260 SER A O 1
ATOM 2113 N N . LEU A 1 261 ? -15.276 0.566 -6.598 1.00 97.56 261 LEU A N 1
ATOM 2114 C CA . LEU A 1 261 ? -16.325 1.506 -6.186 1.00 97.56 261 LEU A CA 1
ATOM 2115 C C . LEU A 1 261 ? -17.659 0.801 -5.921 1.00 97.56 261 LEU A C 1
ATOM 2117 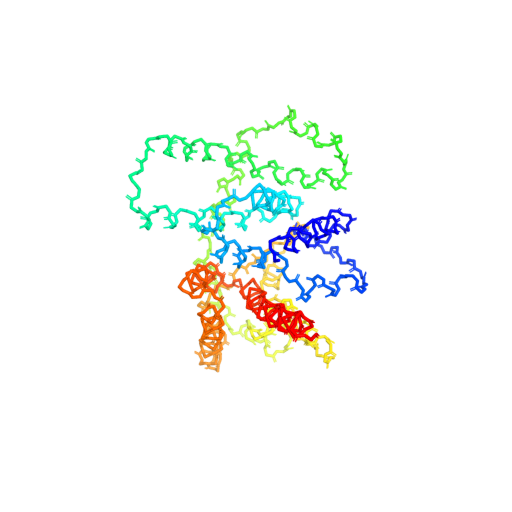O O . LEU A 1 261 ? -18.326 1.117 -4.933 1.00 97.56 261 LEU A O 1
ATOM 2121 N N . PHE A 1 262 ? -18.030 -0.172 -6.756 1.00 97.00 262 PHE A N 1
ATOM 2122 C CA . PHE A 1 262 ? -19.225 -0.989 -6.559 1.00 97.00 262 PHE A CA 1
ATOM 2123 C C . PHE A 1 262 ? -19.169 -1.761 -5.232 1.00 97.00 262 PHE A C 1
ATOM 2125 O O . PHE A 1 262 ? -20.095 -1.666 -4.419 1.00 97.00 262 PHE A O 1
ATOM 2132 N N . LEU A 1 263 ? -18.069 -2.480 -4.977 1.00 96.38 263 LEU A N 1
ATOM 2133 C CA . LEU A 1 263 ? -17.864 -3.219 -3.728 1.00 96.38 263 LEU A CA 1
ATOM 2134 C C . LEU A 1 263 ? -17.889 -2.281 -2.520 1.00 96.38 263 LEU A C 1
ATOM 2136 O O . LEU A 1 263 ? -18.591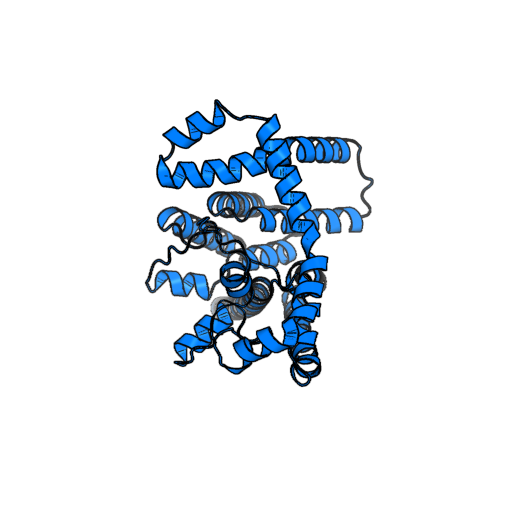 -2.545 -1.543 1.00 96.38 263 LEU A O 1
ATOM 2140 N N . SER A 1 264 ? -17.187 -1.155 -2.602 1.00 96.50 264 SER A N 1
ATOM 2141 C CA . SER A 1 264 ? -17.122 -0.168 -1.528 1.00 96.50 264 SER A CA 1
ATOM 2142 C C . SER A 1 264 ? -18.481 0.430 -1.191 1.00 96.50 264 SER A C 1
ATOM 2144 O O . SER A 1 264 ? -18.850 0.488 -0.012 1.00 96.50 264 SER A O 1
ATOM 2146 N N . LYS A 1 265 ? -19.273 0.793 -2.208 1.00 95.12 265 LYS A N 1
ATOM 2147 C CA . LYS A 1 265 ? -20.634 1.303 -2.022 1.00 95.12 265 LYS A CA 1
ATOM 2148 C C . LYS A 1 265 ? -21.519 0.271 -1.324 1.00 95.12 265 LYS A C 1
ATOM 2150 O O . LYS A 1 265 ? -22.257 0.633 -0.409 1.00 95.12 265 LYS A O 1
ATOM 2155 N N . LYS A 1 266 ? -21.406 -1.006 -1.708 1.00 92.62 266 LYS A N 1
ATOM 2156 C CA . LYS A 1 266 ? -22.168 -2.119 -1.119 1.00 92.62 266 LYS A CA 1
ATOM 2157 C C . LYS A 1 266 ? -21.771 -2.419 0.332 1.00 92.62 266 LYS A C 1
ATOM 2159 O O . LYS A 1 266 ? -22.631 -2.764 1.135 1.00 92.62 266 LYS A O 1
ATOM 2164 N N . LEU A 1 267 ? -20.484 -2.314 0.665 1.00 91.38 267 LEU A N 1
ATOM 2165 C CA . LEU A 1 267 ? -19.935 -2.741 1.958 1.00 91.38 267 LEU A CA 1
ATOM 2166 C C . LEU A 1 267 ? -19.956 -1.662 3.042 1.00 91.38 267 LEU A C 1
ATOM 2168 O O . LEU A 1 267 ? -20.204 -1.966 4.207 1.00 91.38 267 LEU A O 1
ATOM 2172 N N . GLY A 1 268 ? -19.657 -0.415 2.679 1.00 87.31 268 GLY A N 1
ATOM 2173 C CA . GLY A 1 268 ? -19.465 0.674 3.642 1.00 87.31 268 GLY A CA 1
ATOM 2174 C C . GLY A 1 268 ? -20.020 2.023 3.194 1.00 87.31 268 GLY A C 1
ATOM 2175 O O . GLY A 1 268 ? -19.776 3.029 3.865 1.00 87.31 268 GLY A O 1
ATOM 2176 N N . GLY A 1 269 ? -20.754 2.060 2.078 1.00 90.69 269 GLY A N 1
ATOM 2177 C CA . GLY A 1 269 ? -21.363 3.273 1.544 1.00 90.69 269 GLY A CA 1
ATOM 2178 C C . GLY A 1 269 ? -20.336 4.357 1.206 1.00 90.69 269 GLY A C 1
ATOM 2179 O O . GLY A 1 269 ? -19.211 4.070 0.800 1.00 90.69 269 GLY A O 1
ATOM 2180 N N . GLU A 1 270 ? -20.720 5.616 1.420 1.00 89.50 270 GLU A N 1
ATOM 2181 C CA . GLU A 1 270 ? -19.911 6.793 1.060 1.00 89.50 270 GLU A CA 1
ATOM 2182 C C . GLU A 1 270 ? -18.527 6.815 1.716 1.00 89.50 270 GLU A C 1
ATOM 2184 O O . GLU A 1 270 ? -17.553 7.248 1.108 1.00 89.50 270 GLU A O 1
ATOM 2189 N N . LYS A 1 271 ? -18.399 6.306 2.946 1.00 87.88 271 LYS A N 1
ATOM 2190 C CA . LYS A 1 271 ? -17.114 6.309 3.663 1.00 87.88 271 LYS A CA 1
ATOM 2191 C C . LYS A 1 271 ? -16.101 5.400 2.990 1.00 87.88 271 LYS A C 1
ATOM 2193 O O . LYS A 1 271 ? -14.939 5.765 2.838 1.00 87.88 271 LYS A O 1
ATOM 2198 N N . LEU A 1 272 ? -16.539 4.211 2.588 1.00 92.19 272 LEU A N 1
ATOM 2199 C CA . LEU A 1 272 ? -15.653 3.259 1.938 1.00 92.19 272 LEU A CA 1
ATOM 2200 C C . LEU A 1 272 ? -15.380 3.661 0.482 1.00 92.19 272 LEU A C 1
ATOM 2202 O O . LEU A 1 272 ? -14.265 3.466 0.003 1.00 92.19 272 LEU A O 1
ATOM 2206 N N . CYS A 1 273 ? -16.338 4.317 -0.183 1.00 94.19 273 CYS A N 1
ATOM 2207 C CA . CYS A 1 273 ? -16.095 5.006 -1.453 1.00 94.19 273 CYS A CA 1
ATOM 2208 C C . CYS A 1 273 ? -15.034 6.108 -1.308 1.00 94.19 273 CYS A C 1
ATOM 2210 O O . CYS A 1 273 ? -14.147 6.197 -2.150 1.00 94.19 273 CYS A O 1
ATOM 2212 N N . ALA A 1 274 ? -15.053 6.894 -0.226 1.00 91.38 274 ALA A N 1
ATOM 2213 C CA . ALA A 1 274 ? -14.018 7.893 0.041 1.00 91.38 274 ALA A CA 1
ATOM 2214 C C . ALA A 1 274 ? -12.631 7.252 0.219 1.00 91.38 274 ALA A C 1
ATOM 2216 O O . ALA A 1 274 ? -11.668 7.718 -0.387 1.00 91.38 274 ALA A O 1
ATOM 2217 N N . LEU A 1 275 ? -12.524 6.142 0.966 1.00 93.00 275 LEU A N 1
ATOM 2218 C CA . LEU A 1 275 ? -11.278 5.363 1.027 1.00 93.00 275 LEU A CA 1
ATOM 2219 C C . LEU A 1 275 ? -10.857 4.870 -0.364 1.00 93.00 275 LEU A C 1
ATOM 2221 O O . LEU A 1 275 ? -9.685 4.960 -0.710 1.00 93.00 275 LEU A O 1
ATOM 2225 N N . THR A 1 276 ? -11.799 4.384 -1.174 1.00 95.50 276 THR A N 1
ATOM 2226 C CA . THR A 1 276 ? -11.505 3.911 -2.538 1.00 95.50 276 THR A CA 1
ATOM 2227 C C . THR A 1 276 ? -10.927 5.029 -3.390 1.00 95.50 276 THR A C 1
ATOM 2229 O O . THR A 1 276 ? -9.933 4.809 -4.068 1.00 95.50 276 THR A O 1
ATOM 2232 N N . TRP A 1 277 ? -11.491 6.236 -3.321 1.00 94.00 277 TRP A N 1
ATOM 2233 C CA . TRP A 1 277 ? -10.943 7.399 -4.016 1.00 94.00 277 TRP A CA 1
ATOM 2234 C C . TRP A 1 277 ? -9.528 7.733 -3.551 1.00 94.00 277 TRP A C 1
ATOM 2236 O O . TRP A 1 277 ? -8.651 7.910 -4.391 1.00 94.00 277 TRP A O 1
ATOM 2246 N N . ILE A 1 278 ? -9.274 7.733 -2.238 1.00 92.38 278 ILE A N 1
ATOM 2247 C CA . ILE A 1 278 ? -7.918 7.906 -1.691 1.00 92.38 278 ILE A CA 1
ATOM 2248 C C . ILE A 1 278 ? -6.964 6.856 -2.284 1.00 92.38 278 ILE A C 1
ATOM 2250 O O . ILE A 1 278 ? -5.877 7.202 -2.742 1.00 92.38 278 ILE A O 1
ATOM 2254 N N . MET A 1 279 ? -7.381 5.589 -2.343 1.00 93.38 279 MET A N 1
ATOM 2255 C CA . MET A 1 279 ? -6.587 4.499 -2.918 1.00 93.38 279 MET A CA 1
ATOM 2256 C C . MET A 1 279 ? -6.375 4.642 -4.431 1.00 93.38 279 MET A C 1
ATOM 2258 O O . MET A 1 279 ? -5.285 4.350 -4.912 1.00 93.38 279 MET A O 1
ATOM 2262 N N . ILE A 1 280 ? -7.366 5.127 -5.186 1.00 93.31 280 ILE A N 1
ATOM 2263 C CA . ILE A 1 280 ? -7.228 5.413 -6.624 1.00 93.31 280 ILE A CA 1
ATOM 2264 C C . ILE A 1 280 ? -6.139 6.468 -6.840 1.00 93.31 280 ILE A C 1
ATOM 2266 O O . ILE A 1 280 ? -5.212 6.242 -7.617 1.00 93.31 280 ILE A O 1
ATOM 2270 N N . PHE A 1 281 ? -6.217 7.592 -6.123 1.00 88.50 281 PHE A N 1
ATOM 2271 C CA . PHE A 1 281 ? -5.246 8.676 -6.268 1.00 88.50 281 PHE A CA 1
ATOM 2272 C C . PHE A 1 281 ? -3.842 8.266 -5.825 1.00 88.50 281 PHE A C 1
ATOM 2274 O O . PHE A 1 281 ? -2.878 8.569 -6.517 1.00 88.50 281 PHE A O 1
ATOM 2281 N N . LEU A 1 282 ? -3.710 7.565 -4.699 1.00 87.44 282 LEU A N 1
ATOM 2282 C CA . LEU A 1 282 ? -2.396 7.212 -4.159 1.00 87.44 282 LEU A CA 1
ATOM 2283 C C . LEU A 1 282 ? -1.749 6.018 -4.857 1.00 87.44 282 LEU A C 1
ATOM 2285 O O . LEU A 1 282 ? -0.527 5.948 -4.920 1.00 87.44 282 LEU A O 1
ATOM 2289 N N . SER A 1 283 ? -2.547 5.054 -5.323 1.00 89.12 283 SER A N 1
ATOM 2290 C CA . SER A 1 283 ? -2.017 3.813 -5.888 1.00 89.12 283 SER A CA 1
ATOM 2291 C C . SER A 1 283 ? -2.037 3.823 -7.410 1.00 89.12 283 SER A C 1
ATOM 2293 O O . SER A 1 283 ? -0.977 3.727 -8.010 1.00 89.12 283 SER A O 1
ATOM 2295 N N . ILE A 1 284 ? -3.194 4.007 -8.055 1.00 88.94 284 ILE A N 1
ATOM 2296 C CA . ILE A 1 284 ? -3.278 3.916 -9.524 1.00 88.94 284 ILE A CA 1
ATOM 2297 C C . ILE A 1 284 ? -2.468 5.033 -10.185 1.00 88.94 284 ILE A C 1
ATOM 2299 O O . ILE A 1 284 ? -1.640 4.757 -11.048 1.00 88.94 284 ILE A O 1
ATOM 2303 N N . MET A 1 285 ? -2.657 6.290 -9.769 1.00 83.44 285 MET A N 1
ATOM 2304 C CA . MET A 1 285 ? -1.986 7.420 -10.432 1.00 83.44 285 MET A CA 1
ATOM 2305 C C . MET A 1 285 ? -0.458 7.342 -10.306 1.00 83.44 285 MET A C 1
ATOM 2307 O O . MET A 1 285 ? 0.259 7.637 -11.262 1.00 83.44 285 MET A O 1
ATOM 2311 N N . CYS A 1 286 ? 0.040 6.880 -9.156 1.00 79.88 286 CYS A N 1
ATOM 2312 C CA . CYS A 1 286 ? 1.468 6.678 -8.905 1.00 79.88 286 CYS A CA 1
ATOM 2313 C C . CYS A 1 286 ? 2.012 5.343 -9.445 1.00 79.88 286 CYS A C 1
ATOM 2315 O O . CYS A 1 286 ? 3.191 5.052 -9.236 1.00 79.88 286 CYS A O 1
ATOM 2317 N N . GLY A 1 287 ? 1.185 4.528 -10.110 1.00 78.50 287 GLY A N 1
ATOM 2318 C CA . GLY A 1 287 ? 1.608 3.252 -10.685 1.00 78.50 287 GLY A CA 1
ATOM 2319 C C . GLY A 1 287 ? 1.730 2.095 -9.699 1.00 78.50 287 GLY A C 1
ATOM 2320 O O . GLY A 1 287 ? 2.276 1.059 -10.033 1.00 78.50 287 GLY A O 1
ATOM 2321 N N . TRP A 1 288 ? 1.254 2.230 -8.463 1.00 82.50 288 TRP A N 1
ATOM 2322 C CA . TRP A 1 288 ? 1.298 1.159 -7.462 1.00 82.50 288 TRP A CA 1
ATOM 2323 C C . TRP A 1 288 ? 0.122 0.195 -7.652 1.00 82.50 288 TRP A C 1
ATOM 2325 O O . TRP A 1 288 ? -0.727 0.032 -6.770 1.00 82.50 288 TRP A O 1
ATOM 2335 N N . TYR A 1 289 ? 0.075 -0.460 -8.811 1.00 84.31 289 TYR A N 1
ATOM 2336 C CA . TYR A 1 289 ? -0.984 -1.404 -9.174 1.00 84.31 289 TYR A CA 1
ATOM 2337 C C . TYR A 1 289 ? -1.116 -2.542 -8.179 1.00 84.31 289 TYR A C 1
ATOM 2339 O O . TYR A 1 289 ? -2.220 -2.822 -7.714 1.00 84.31 289 TYR A O 1
ATOM 2347 N N . ASN A 1 290 ? 0.014 -3.112 -7.758 1.00 84.75 290 ASN A N 1
ATOM 2348 C CA . ASN A 1 290 ? 0.041 -4.139 -6.726 1.00 84.75 290 ASN A CA 1
ATOM 2349 C C . ASN A 1 290 ? -0.730 -3.706 -5.465 1.00 84.75 290 ASN A C 1
ATOM 2351 O O . ASN A 1 290 ? -1.600 -4.423 -4.982 1.00 84.75 290 ASN A O 1
ATOM 2355 N N . ALA A 1 291 ? -0.468 -2.499 -4.959 1.00 88.50 291 ALA A N 1
ATOM 2356 C CA . ALA A 1 291 ? -1.141 -1.985 -3.770 1.00 88.50 291 ALA A CA 1
ATOM 2357 C C . ALA A 1 291 ? -2.658 -1.846 -3.970 1.00 88.50 291 ALA A C 1
ATOM 2359 O O . ALA A 1 291 ? -3.443 -2.242 -3.106 1.00 88.50 291 ALA A O 1
ATOM 2360 N N . TYR A 1 292 ? -3.076 -1.331 -5.130 1.00 92.25 292 TYR A N 1
ATOM 2361 C CA . TYR A 1 292 ? -4.491 -1.177 -5.455 1.00 92.25 292 TYR A CA 1
ATOM 2362 C C . TYR A 1 292 ? -5.211 -2.523 -5.607 1.00 92.25 292 TYR A C 1
ATOM 2364 O O . TYR A 1 292 ? -6.332 -2.695 -5.132 1.00 92.25 292 TYR A O 1
ATOM 2372 N N . LEU A 1 293 ? -4.566 -3.504 -6.233 1.00 91.38 293 LEU A N 1
ATOM 2373 C CA . LEU A 1 293 ? -5.137 -4.830 -6.453 1.00 91.38 293 LEU A CA 1
ATOM 2374 C C . LEU A 1 293 ? -5.224 -5.629 -5.151 1.00 91.38 293 LEU A C 1
ATOM 2376 O O . LEU A 1 293 ? -6.229 -6.297 -4.918 1.00 91.38 293 LEU A O 1
ATOM 2380 N N . VAL A 1 294 ? -4.249 -5.485 -4.248 1.00 91.94 294 VAL A N 1
ATOM 2381 C CA . VAL A 1 294 ? -4.338 -6.037 -2.887 1.00 91.94 294 VAL A CA 1
ATOM 2382 C C . VAL A 1 294 ? -5.445 -5.339 -2.078 1.00 91.94 294 VAL A C 1
ATOM 2384 O O . VAL A 1 294 ? -6.156 -5.995 -1.315 1.00 91.94 294 VAL A O 1
ATOM 2387 N N . TYR A 1 295 ? -5.675 -4.035 -2.274 1.00 94.38 295 TYR A N 1
ATOM 2388 C CA . TYR A 1 295 ? -6.839 -3.343 -1.705 1.00 94.38 295 TYR A CA 1
ATOM 2389 C C . TYR A 1 295 ? -8.170 -3.875 -2.262 1.00 94.38 295 TYR A C 1
ATOM 2391 O O . TYR A 1 295 ? -9.096 -4.142 -1.494 1.00 94.38 295 TYR A O 1
ATOM 2399 N N . MET A 1 296 ? -8.267 -4.091 -3.575 1.00 94.19 296 MET A N 1
ATOM 2400 C CA . MET A 1 296 ? -9.446 -4.698 -4.199 1.00 94.19 296 MET A CA 1
ATOM 2401 C C . MET A 1 296 ? -9.680 -6.122 -3.675 1.00 94.19 296 MET A C 1
ATOM 2403 O O . MET A 1 296 ? -10.806 -6.474 -3.321 1.00 94.19 296 MET A O 1
ATOM 2407 N N . GLN A 1 297 ? -8.620 -6.919 -3.529 1.00 93.12 297 GLN A N 1
ATOM 2408 C CA . GLN A 1 297 ? -8.685 -8.218 -2.862 1.00 93.12 297 GLN A CA 1
ATOM 2409 C C . GLN A 1 297 ? -9.200 -8.071 -1.425 1.00 93.12 297 GLN A C 1
ATOM 2411 O O . GLN A 1 297 ? -10.050 -8.847 -1.005 1.00 93.12 297 GLN A O 1
ATOM 2416 N N . ALA A 1 298 ? -8.759 -7.058 -0.677 1.00 94.38 298 ALA A N 1
ATOM 2417 C CA . ALA A 1 298 ? -9.246 -6.807 0.676 1.00 94.38 298 ALA A CA 1
ATOM 2418 C C . ALA A 1 298 ? -10.745 -6.484 0.711 1.00 94.38 298 ALA A C 1
ATOM 2420 O O . ALA A 1 298 ? -11.436 -6.957 1.611 1.00 94.38 298 ALA A O 1
ATOM 2421 N N . LEU A 1 299 ? -11.266 -5.738 -0.269 1.00 95.25 299 LEU A N 1
ATOM 2422 C CA . LEU A 1 299 ? -12.705 -5.493 -0.417 1.00 95.25 299 LEU A CA 1
ATOM 2423 C C . LEU A 1 299 ? -13.475 -6.796 -0.665 1.00 95.25 299 LEU A C 1
ATOM 2425 O O . LEU A 1 299 ? -14.499 -7.034 -0.025 1.00 95.25 299 LEU A O 1
ATOM 2429 N N . ILE A 1 300 ? -12.964 -7.661 -1.545 1.00 93.69 300 ILE A N 1
ATOM 2430 C CA . ILE A 1 300 ? -13.553 -8.976 -1.836 1.00 93.69 300 ILE A CA 1
ATOM 2431 C C . ILE A 1 300 ? -13.521 -9.869 -0.586 1.00 93.69 300 ILE A C 1
ATOM 2433 O O . ILE A 1 300 ? -14.545 -10.421 -0.183 1.00 93.69 300 ILE A O 1
ATOM 2437 N N . THR A 1 301 ? -12.376 -9.965 0.089 1.00 92.19 301 THR A N 1
ATOM 2438 C CA . THR A 1 301 ? -12.231 -10.730 1.333 1.00 92.19 301 THR A CA 1
ATOM 2439 C C . THR A 1 301 ? -13.158 -10.191 2.421 1.00 92.19 301 THR A C 1
ATOM 2441 O O . THR A 1 301 ? -13.825 -10.963 3.110 1.00 92.19 301 THR A O 1
ATOM 2444 N N . PHE A 1 302 ? -13.277 -8.868 2.552 1.00 91.75 302 PHE A N 1
ATOM 2445 C CA . PHE A 1 302 ? -14.197 -8.245 3.500 1.00 91.75 302 PHE A CA 1
ATOM 2446 C C . PHE A 1 302 ? -15.665 -8.550 3.170 1.00 91.75 302 PHE A C 1
ATOM 2448 O O . PHE A 1 302 ? -16.449 -8.827 4.080 1.00 91.75 302 PHE A O 1
ATOM 2455 N N . TYR A 1 303 ? -16.030 -8.585 1.885 1.00 91.69 303 TYR A N 1
ATOM 2456 C CA . TYR A 1 303 ? -17.355 -9.012 1.436 1.00 91.69 303 TYR A CA 1
ATOM 2457 C C . TYR A 1 303 ? -17.691 -10.436 1.882 1.00 91.69 303 TYR A C 1
ATOM 2459 O O . TYR A 1 303 ? -18.759 -10.658 2.458 1.00 91.69 303 TYR A O 1
ATOM 2467 N N . PHE A 1 304 ? -16.768 -11.382 1.698 1.00 90.31 304 PHE A N 1
ATOM 2468 C CA . PHE A 1 304 ? -16.960 -12.760 2.154 1.00 90.31 304 PHE A CA 1
ATOM 2469 C C . PHE A 1 304 ? -17.055 -12.867 3.679 1.00 90.31 304 PHE A C 1
ATOM 2471 O O . PHE A 1 304 ? -17.943 -13.556 4.181 1.00 90.31 304 PHE A O 1
ATOM 2478 N N . ILE A 1 305 ? -16.210 -12.144 4.425 1.00 88.38 305 ILE A N 1
ATOM 2479 C CA . ILE A 1 305 ? -16.275 -12.107 5.896 1.00 88.38 305 ILE A CA 1
ATOM 2480 C C . ILE A 1 305 ? -17.649 -11.609 6.363 1.00 88.38 305 ILE A C 1
ATOM 2482 O O . ILE A 1 305 ? -18.263 -12.223 7.235 1.00 88.38 305 ILE A O 1
ATOM 2486 N N . MET A 1 306 ? -18.159 -10.521 5.778 1.00 85.25 306 MET A N 1
ATOM 2487 C CA . MET A 1 306 ? -19.477 -9.978 6.119 1.00 85.25 306 MET A CA 1
ATOM 2488 C C . MET A 1 306 ? -20.609 -10.953 5.779 1.00 85.25 306 MET A C 1
ATOM 2490 O O . MET A 1 306 ? -21.510 -11.149 6.594 1.00 85.25 306 MET A O 1
ATOM 2494 N N . GLY A 1 307 ? -20.546 -11.602 4.613 1.00 86.06 307 GLY A N 1
ATOM 2495 C CA . GLY A 1 307 ? -21.506 -12.634 4.221 1.00 86.06 307 GLY A CA 1
ATOM 2496 C C . GLY A 1 307 ? -21.540 -13.801 5.211 1.00 86.06 307 GLY A C 1
ATOM 2497 O O . GLY A 1 307 ? -22.610 -14.176 5.686 1.00 86.06 307 GLY A O 1
ATOM 2498 N N . PHE A 1 308 ? -20.371 -14.316 5.592 1.00 85.81 308 PHE A N 1
ATOM 2499 C CA . PHE A 1 308 ? -20.248 -15.421 6.543 1.00 85.81 308 PHE A CA 1
ATOM 2500 C C . PHE A 1 308 ? -20.764 -15.059 7.944 1.00 85.81 308 PHE A C 1
ATOM 2502 O O . PHE A 1 308 ? -21.511 -15.822 8.556 1.00 85.81 308 PHE A O 1
ATOM 2509 N N . LEU A 1 309 ? -20.436 -13.864 8.446 1.00 84.44 309 LEU A N 1
ATOM 2510 C CA . LEU A 1 309 ? -20.937 -13.391 9.741 1.00 84.44 309 LEU A CA 1
ATOM 2511 C C . LEU A 1 309 ? -22.465 -13.231 9.754 1.00 84.44 309 LEU A C 1
ATOM 2513 O O . LEU A 1 309 ? -23.102 -13.532 10.767 1.00 84.44 309 LEU A O 1
ATOM 2517 N N . ASN A 1 310 ? -23.059 -12.789 8.644 1.00 83.94 310 ASN A N 1
ATOM 2518 C CA . ASN A 1 310 ? -24.511 -12.682 8.520 1.00 83.94 310 ASN A CA 1
ATOM 2519 C C . ASN A 1 310 ? -25.185 -14.060 8.549 1.00 83.94 310 ASN A C 1
ATOM 2521 O O . ASN A 1 310 ? -26.188 -14.214 9.244 1.00 83.94 310 ASN A O 1
ATOM 2525 N N . LEU A 1 311 ? -24.613 -15.066 7.875 1.00 83.12 311 LEU A N 1
ATOM 2526 C CA . LEU A 1 311 ? -25.111 -16.448 7.916 1.00 83.12 311 LEU A CA 1
ATOM 2527 C C . LEU A 1 311 ? -25.114 -17.008 9.345 1.00 83.12 311 LEU A C 1
ATOM 2529 O O . LEU A 1 311 ? -26.150 -17.471 9.813 1.00 83.12 311 LEU A O 1
ATOM 2533 N N . ILE A 1 312 ? -24.005 -16.858 10.081 1.00 81.19 312 ILE A N 1
ATOM 2534 C CA . ILE A 1 312 ? -23.916 -17.290 11.489 1.00 81.19 312 ILE A CA 1
ATOM 2535 C C . ILE A 1 312 ? -24.965 -16.583 12.358 1.00 81.19 312 ILE A C 1
ATOM 2537 O O . ILE A 1 312 ? -25.541 -17.174 13.272 1.00 81.19 312 ILE A O 1
ATOM 2541 N N . THR A 1 313 ? -25.199 -15.293 12.111 1.00 78.81 313 THR A N 1
ATOM 2542 C CA . THR A 1 313 ? -26.162 -14.512 12.897 1.00 78.81 313 THR A CA 1
ATOM 2543 C C . THR A 1 313 ? -27.595 -14.989 12.649 1.00 78.81 313 THR A C 1
ATOM 2545 O O . THR A 1 313 ? -28.357 -15.112 13.605 1.00 78.81 313 THR A O 1
ATOM 2548 N N . LEU A 1 314 ? -27.933 -15.314 11.396 1.00 73.81 314 LEU A N 1
ATOM 2549 C CA . LEU A 1 314 ? -29.231 -15.875 11.003 1.00 73.81 314 LEU A CA 1
ATOM 2550 C C . LEU A 1 314 ? -29.471 -17.282 11.577 1.00 73.81 314 LEU A C 1
ATOM 2552 O O . LEU A 1 314 ? -30.599 -17.618 11.933 1.00 73.81 314 LEU A O 1
ATOM 2556 N N . GLU A 1 315 ? -28.430 -18.108 11.690 1.00 68.00 315 GLU A N 1
ATOM 2557 C CA . GLU A 1 315 ? -28.534 -19.416 12.352 1.00 68.00 315 GLU A CA 1
ATOM 2558 C C . GLU A 1 315 ? -28.766 -19.279 13.860 1.00 68.00 315 GLU A C 1
ATOM 2560 O O . GLU A 1 315 ? -29.633 -19.953 14.415 1.00 68.00 315 GLU A O 1
ATOM 2565 N N . LYS A 1 316 ? -28.056 -18.362 14.530 1.00 67.06 316 LYS A N 1
ATOM 2566 C CA . LYS A 1 316 ? -28.243 -18.116 15.970 1.00 67.06 316 LYS A CA 1
ATOM 2567 C C . LYS A 1 316 ? -29.644 -17.622 16.311 1.00 67.06 316 LYS A C 1
ATOM 2569 O O . LYS A 1 316 ? -30.189 -18.021 17.335 1.00 67.06 316 LYS A O 1
ATOM 2574 N N . THR A 1 317 ? -30.237 -16.765 15.480 1.00 65.31 317 THR A N 1
ATOM 2575 C CA . THR A 1 317 ? -31.625 -16.335 15.691 1.00 65.31 317 THR A CA 1
ATOM 2576 C C . THR A 1 317 ? -32.613 -17.478 15.479 1.00 65.31 317 THR A C 1
ATOM 2578 O O . THR A 1 317 ? -33.556 -17.574 16.253 1.00 65.31 317 THR A O 1
ATOM 2581 N N . LYS A 1 318 ? -32.389 -18.388 14.519 1.00 63.81 318 LYS A N 1
ATOM 2582 C CA . LYS A 1 318 ? -33.233 -19.587 14.351 1.00 63.81 318 LYS A CA 1
ATOM 2583 C C . LYS A 1 318 ? -33.209 -20.516 15.569 1.00 63.81 318 LYS A C 1
ATOM 2585 O O . LYS A 1 318 ? -34.272 -20.946 15.991 1.00 63.81 318 LYS A O 1
ATOM 2590 N N . ILE A 1 319 ? -32.033 -20.781 16.143 1.00 64.50 319 ILE A N 1
ATOM 2591 C CA . ILE A 1 319 ? -31.878 -21.672 17.312 1.00 64.50 319 ILE A CA 1
ATOM 2592 C C . ILE A 1 319 ? -32.532 -21.079 18.569 1.00 64.50 319 ILE A C 1
ATOM 2594 O O . ILE A 1 319 ? -33.095 -21.807 19.372 1.00 64.50 319 ILE A O 1
ATOM 2598 N N . ASN A 1 320 ? -32.504 -19.754 18.736 1.00 57.56 320 ASN A N 1
ATOM 2599 C CA . ASN A 1 320 ? -33.134 -19.091 19.885 1.00 57.56 320 ASN A CA 1
ATOM 2600 C C . ASN A 1 320 ? -34.671 -18.983 19.780 1.00 57.56 320 ASN A C 1
ATOM 2602 O O . ASN A 1 320 ? -35.307 -18.509 20.721 1.00 57.56 320 ASN A O 1
ATOM 2606 N N . HIS A 1 321 ? -35.262 -19.368 18.644 1.00 52.53 321 HIS A N 1
ATOM 2607 C CA . HIS A 1 321 ? -36.709 -19.359 18.401 1.00 52.53 321 HIS A CA 1
ATOM 2608 C C . HIS A 1 321 ? -37.327 -20.769 18.312 1.00 52.53 321 HIS A C 1
ATOM 2610 O O . HIS A 1 321 ? -38.516 -20.884 18.015 1.00 52.53 321 HIS A O 1
ATOM 2616 N N . THR A 1 322 ? -36.543 -21.816 18.577 1.00 50.09 322 THR A N 1
ATOM 2617 C CA . THR A 1 322 ? -36.981 -23.215 18.743 1.00 50.09 322 THR A CA 1
ATOM 2618 C C . THR A 1 322 ? -36.828 -23.645 20.187 1.00 50.09 322 THR A C 1
ATOM 2620 O O . THR A 1 322 ? -37.776 -24.255 20.719 1.00 50.09 322 THR A O 1
#

pLDDT: mean 80.61, std 10.79, range [39.34, 97.56]

InterPro domains:
  IPR061343 Oligosaccharide repeat unit polymerase [NF033860] (5-312)

Secondary structure (DSSP, 8-state):
-HHHHHHHHHHHHHHHHHH-TT-TT------SHHHHHHHHS-HHHHHHHHHHHHTTS---HHHHHHHHHHHHHHHHTT-HHHHHHHHHHHHHHHHHTT----HHHHHHHHHHHHHHHHHHHHHHHHHHHHHHTHHHHHHHHHHT--HHHHHHHHHHHHHGGGGHHHHHHHHHHTHHHHHHHHHTTSB--TTT-SHHHHHHHHHTT----B-HHHHHHHHHT----SS-------TTGGGGS-TTHHHHHHHHHHHHHHHHHHHHHHHHHHHHHHHHHHHIIIIITTT-HHHHHHHHHHHHHHHHHHHHHHHHHHHHHHHTT-

Sequence (322 aa):
MLISCFFFQILFAVFNISTGSNAAGTDFQTGGVIRLLWLFLPVDYLFYIYYFVGREKKVSKIYLANVVIFILSMLSRGWLGWTLVLLYAELCFFFYSQKKIKIKYLILLFFLLIVAPLAFSLKIQLRADLYSSGIGGVISTLSNIDYIQSYNNFIAGFLSRIQQLSNIVFFYDHQQELYKFVSSDIVSNYAWEGLPQQTVAKLLGLDPGVDMHIFLYSHYISSTSEAVTTLQVGFISWLFLGTLSSVFYPLFVFAIICISLFLSKKLGGEKLCALTWIMIFLSIMCGWYNAYLVYMQALITFYFIMGFLNLITLEKTKINHT

Foldseek 3Di:
DLVVLLVVLVVLLVVCLVQVPLAFLDPRDDDDDVVVVCLLAVSLLLLVLCCLQVVPPPCDPSNVSSLVSSCVSCLSSLNCVVVVLVVVLVVVVCVVVVDDDDVVVVVVVVVCVLCVLVSNVLSVQVNVCCVPPNPVSSVVCVVDPDSVVSVVCVVVVVVVVVCLVVLLVVLLVCLAVVLVCQVVLQEAALQCPAPVSVVVCVVVVHRNHHHPQQCCCCPPVVDPPSRSDGDWCFLNSQCNNDDVSVPVVVVVLVVLLVLQCVLQCVQRNPSSNVVSVSCCVVQRRRRNSRSSVSSSSSSVVSVVVVVVVVVVVVVVVVVVVD